Protein 8XCL (pdb70)

B-factor: mean 32.05, std 8.31, range [17.4, 75.67]

Secondary structure (DSSP, 8-state):
--S-HHHHHHHTTT--HHHHHHHHHHHHHHHHHHT---HHHHHHHHHHHHHHHTTS-EE------HHHHIIIIIBTT-GGGEETTTTEESS-BSSTHHHHTHHHHTT-HHHHHHHHTTT-TTS----GGG-HHHHT--EETTEE-SHHHHHHHHHHHHHH-TTS---TTT-GGGGGSHHHHHHHHHHIIIIITGGGTHHHHHHHS-HHHHHHHHHSS-TTHHHHHHHHHHHHHHHT------

Nearest PDB structures (foldseek):
  8p8e-assembly1_AAA  TM=8.180E-01  e=1.828E-10  Bacteriophage sp.

Structure (mmCIF, N/CA/C/O backbone):
data_8XCL
#
_entry.id   8XCL
#
_cell.length_a   44.481
_cell.length_b   138.797
_cell.length_c   95.827
_cell.angle_alpha   90.00
_cell.angle_beta   90.00
_cell.angle_gamma   90.00
#
_symmetry.space_group_name_H-M   'C 2 2 21'
#
loop_
_entity.id
_entity.type
_entity.pdbx_description
1 polymer 'EF-hand domain-containing protein'
2 water water
#
loop_
_atom_site.group_PDB
_atom_site.id
_atom_site.type_symbol
_atom_site.label_atom_id
_atom_site.label_alt_id
_atom_site.label_comp_id
_atom_site.label_asym_id
_atom_site.label_entity_id
_atom_site.label_seq_id
_atom_site.pdbx_PDB_ins_code
_atom_site.Cartn_x
_atom_site.Cartn_y
_atom_site.Cartn_z
_atom_site.occupancy
_atom_site.B_iso_or_equiv
_atom_site.auth_seq_id
_atom_site.auth_comp_id
_atom_site.auth_asym_id
_atom_site.auth_atom_id
_atom_site.pdbx_PDB_model_num
ATOM 1 N N . ASP A 1 3 ? 31.280 26.899 3.514 1.00 59.12 5 ASP A N 1
ATOM 2 C CA . ASP A 1 3 ? 30.392 26.221 2.572 1.00 55.96 5 ASP A CA 1
ATOM 3 C C . ASP A 1 3 ? 29.128 27.021 2.294 1.00 53.15 5 ASP A C 1
ATOM 4 O O . ASP A 1 3 ? 28.760 27.914 3.056 1.00 60.74 5 ASP A O 1
ATOM 9 N N . LEU A 1 4 ? 28.445 26.673 1.208 1.00 48.90 6 LEU A N 1
ATOM 10 C CA . LEU A 1 4 ? 27.108 27.205 0.996 1.00 48.85 6 LEU A CA 1
ATOM 11 C C . LEU A 1 4 ? 26.069 26.479 1.848 1.00 47.34 6 LEU A C 1
ATOM 12 O O . LEU A 1 4 ? 25.076 27.088 2.267 1.00 43.84 6 LEU A O 1
ATOM 17 N N . ILE A 1 5 ? 26.279 25.195 2.129 1.00 42.81 7 ILE A N 1
ATOM 18 C CA . ILE A 1 5 ? 25.324 24.386 2.876 1.00 41.24 7 ILE A CA 1
ATOM 19 C C . ILE A 1 5 ? 26.012 23.880 4.140 1.00 41.14 7 ILE A C 1
ATOM 20 O O . ILE A 1 5 ? 27.040 23.196 4.064 1.00 39.83 7 ILE A O 1
ATOM 25 N N . THR A 1 6 ? 25.456 24.227 5.299 1.00 37.78 8 THR A N 1
ATOM 26 C CA . THR A 1 6 ? 25.998 23.799 6.582 1.00 35.95 8 THR A CA 1
ATOM 27 C C . THR A 1 6 ? 25.258 22.554 7.062 1.00 36.08 8 THR A C 1
ATOM 28 O O . THR A 1 6 ? 24.142 22.259 6.628 1.00 34.46 8 THR A O 1
ATOM 32 N N . LEU A 1 7 ? 25.894 21.828 7.985 1.00 34.85 9 LEU A N 1
ATOM 33 C CA . LEU A 1 7 ? 25.227 20.693 8.606 1.00 35.33 9 LEU A CA 1
ATOM 34 C C . LEU A 1 7 ? 23.877 21.090 9.211 1.00 39.35 9 LEU A C 1
ATOM 35 O O . LEU A 1 7 ? 22.916 20.312 9.148 1.00 35.00 9 LEU A O 1
ATOM 40 N N . GLU A 1 8 ? 23.770 22.307 9.759 1.00 40.99 10 GLU A N 1
ATOM 41 C CA . GLU A 1 8 ? 22.534 22.716 10.423 1.00 38.64 10 GLU A CA 1
ATOM 42 C C . GLU A 1 8 ? 21.393 22.888 9.440 1.00 34.08 10 GLU A C 1
ATOM 43 O O . GLU A 1 8 ? 20.230 22.702 9.818 1.00 34.83 10 GLU A O 1
ATOM 49 N N . MET A 1 9 ? 21.688 23.266 8.192 1.00 33.17 11 MET A N 1
ATOM 50 C CA . MET A 1 9 ? 20.624 23.363 7.191 1.00 35.57 11 MET A CA 1
ATOM 51 C C . MET A 1 9 ? 20.113 21.985 6.796 1.00 33.42 11 MET A C 1
ATOM 52 O O . MET A 1 9 ? 18.906 21.786 6.605 1.00 29.72 11 MET A O 1
ATOM 57 N N . VAL A 1 10 ? 21.028 21.028 6.637 1.00 32.92 12 VAL A N 1
ATOM 58 C CA . VAL A 1 10 ? 20.633 19.686 6.232 1.00 33.32 12 VAL A CA 1
ATOM 59 C C . VAL A 1 10 ? 19.829 19.026 7.344 1.00 29.46 12 VAL A C 1
ATOM 60 O O . VAL A 1 10 ? 18.753 18.471 7.108 1.00 30.51 12 VAL A O 1
ATOM 64 N N . PHE A 1 11 ? 20.335 19.109 8.576 1.00 30.36 13 PHE A N 1
ATOM 65 C CA . PHE A 1 11 ? 19.635 18.582 9.742 1.00 31.58 13 PHE A CA 1
ATOM 66 C C . PHE A 1 11 ? 18.255 19.208 9.896 1.00 32.56 13 PHE A C 1
ATOM 67 O O . PHE A 1 11 ? 17.284 18.514 10.221 1.00 33.95 13 PHE A O 1
ATOM 75 N N . ALA A 1 12 ? 18.142 20.518 9.663 1.00 29.98 14 ALA A N 1
ATOM 76 C CA . ALA A 1 12 ? 16.828 21.151 9.723 1.00 30.64 14 ALA A CA 1
ATOM 77 C C . ALA A 1 12 ? 15.901 20.630 8.624 1.00 31.73 14 ALA A C 1
ATOM 78 O O . ALA A 1 12 ? 14.715 20.379 8.871 1.00 31.92 14 ALA A O 1
ATOM 80 N N . ALA A 1 13 ? 16.414 20.469 7.400 1.00 34.51 15 ALA A N 1
ATOM 81 C CA . ALA A 1 13 ? 15.589 19.932 6.323 1.00 29.01 15 ALA A CA 1
ATOM 82 C C . ALA A 1 13 ? 15.156 18.507 6.619 1.00 30.51 15 ALA A C 1
ATOM 83 O O . ALA A 1 13 ? 14.118 18.065 6.115 1.00 28.01 15 ALA A O 1
ATOM 85 N N . ASN A 1 14 ? 15.940 17.799 7.429 1.00 28.32 16 ASN A N 1
ATOM 86 C CA . ASN A 1 14 ? 15.660 16.450 7.875 1.00 30.88 16 ASN A CA 1
ATOM 87 C C . ASN A 1 14 ? 14.902 16.420 9.203 1.00 32.91 16 ASN A C 1
ATOM 88 O O . ASN A 1 14 ? 14.913 15.390 9.883 1.00 28.65 16 ASN A O 1
ATOM 93 N N . LEU A 1 15 ? 14.277 17.535 9.595 1.00 30.73 17 LEU A N 1
ATOM 94 C CA . LEU A 1 15 ? 13.428 17.588 10.786 1.00 32.89 17 LEU A CA 1
ATOM 95 C C . LEU A 1 15 ? 14.181 17.148 12.036 1.00 34.22 17 LEU A C 1
ATOM 96 O O . LEU A 1 15 ? 13.608 16.545 12.949 1.00 32.56 17 LEU A O 1
ATOM 101 N N . ASN A 1 16 ? 15.478 17.454 12.068 1.00 34.73 18 ASN A N 1
ATOM 102 C CA . ASN A 1 16 ? 16.337 17.176 13.217 1.00 36.81 18 ASN A CA 1
ATOM 103 C C . ASN A 1 16 ? 16.403 15.681 13.524 1.00 38.98 18 ASN A C 1
ATOM 104 O O . ASN A 1 16 ? 16.371 15.263 14.682 1.00 35.47 18 ASN A O 1
ATOM 109 N N . GLN A 1 17 ? 16.522 14.868 12.480 1.00 36.95 19 GLN A N 1
ATOM 110 C CA . GLN A 1 17 ? 16.656 13.430 12.639 1.00 38.63 19 GLN A CA 1
ATOM 111 C C . GLN A 1 17 ? 17.880 12.940 11.881 1.00 33.71 19 GLN A C 1
ATOM 112 O O . GLN A 1 17 ? 18.329 13.575 10.919 1.00 34.28 19 GLN A O 1
ATOM 118 N N . ASP A 1 18 ? 18.423 11.818 12.353 1.00 33.49 20 ASP A N 1
ATOM 119 C CA . ASP A 1 18 ? 19.507 11.076 11.709 1.00 35.53 20 ASP A CA 1
ATOM 120 C C . ASP A 1 18 ? 20.677 11.991 11.324 1.00 35.68 20 ASP A C 1
ATOM 121 O O . ASP A 1 18 ? 21.016 12.175 10.152 1.00 34.63 20 ASP A O 1
ATOM 126 N N . LYS A 1 19 ? 21.296 12.542 12.366 1.00 33.83 21 LYS A N 1
ATOM 127 C CA . LYS A 1 19 ? 22.387 13.494 12.186 1.00 35.12 21 LYS A CA 1
ATOM 128 C C . LYS A 1 19 ? 23.499 12.941 11.305 1.00 32.11 21 LYS A C 1
ATOM 129 O O . LYS A 1 19 ? 24.093 13.678 10.513 1.00 35.71 21 LYS A O 1
ATOM 135 N N . SER A 1 20 ? 23.814 11.652 11.441 1.00 28.58 22 SER A N 1
ATOM 136 C CA . SER A 1 20 ? 24.973 11.117 10.736 1.00 30.79 22 SER A CA 1
ATOM 137 C C . SER A 1 20 ? 24.697 10.953 9.243 1.00 34.83 22 SER A C 1
ATOM 138 O O . SER A 1 20 ? 25.596 11.171 8.426 1.00 29.86 22 SER A O 1
ATOM 141 N N . SER A 1 21 ? 23.465 10.597 8.867 1.00 35.02 23 SER A N 1
ATOM 142 C CA . SER A 1 21 ? 23.083 10.667 7.461 1.00 33.12 23 SER A CA 1
ATOM 143 C C . SER A 1 21 ? 23.269 12.081 6.922 1.00 31.75 23 SER A C 1
ATOM 144 O O . SER A 1 21 ? 23.751 12.269 5.799 1.00 30.79 23 SER A O 1
ATOM 147 N N . CYS A 1 22 ? 22.908 13.090 7.714 1.00 30.37 24 CYS A N 1
ATOM 148 C CA . CYS A 1 22 ? 23.117 14.459 7.265 1.00 29.69 24 CYS A CA 1
ATOM 149 C C . CYS A 1 22 ? 24.602 14.765 7.109 1.00 30.25 24 CYS A C 1
ATOM 150 O O . CYS A 1 22 ? 25.003 15.432 6.153 1.00 31.63 24 CYS A O 1
ATOM 153 N N . GLU A 1 23 ? 25.436 14.256 8.015 1.00 29.14 25 GLU A N 1
ATOM 154 C CA . GLU A 1 23 ? 26.874 14.483 7.903 1.00 30.25 25 GLU A CA 1
ATOM 155 C C . GLU A 1 23 ? 27.464 13.765 6.694 1.00 31.37 25 GLU A C 1
ATOM 156 O O . GLU A 1 23 ? 28.342 14.305 6.016 1.00 34.08 25 GLU A O 1
ATOM 162 N N . ALA A 1 24 ? 27.002 12.547 6.415 1.00 31.22 26 ALA A N 1
ATOM 163 C CA . ALA A 1 24 ? 27.557 11.778 5.304 1.00 32.67 26 ALA A CA 1
ATOM 164 C C . ALA A 1 24 ? 27.298 12.454 3.957 1.00 33.15 26 ALA A C 1
ATOM 165 O O . ALA A 1 24 ? 28.160 12.435 3.073 1.00 32.49 26 ALA A O 1
ATOM 167 N N . ILE A 1 25 ? 26.125 13.068 3.778 1.00 32.38 27 ILE A N 1
ATOM 168 C CA . ILE A 1 25 ? 25.796 13.623 2.469 1.00 32.11 27 ILE A CA 1
ATOM 169 C C . ILE A 1 25 ? 26.248 15.072 2.302 1.00 29.54 27 ILE A C 1
ATOM 170 O O . ILE A 1 25 ? 26.351 15.546 1.162 1.00 33.01 27 ILE A O 1
ATOM 175 N N . LEU A 1 26 ? 26.553 15.769 3.396 1.00 31.48 28 LEU A N 1
ATOM 176 C CA . LEU A 1 26 ? 26.953 17.178 3.354 1.00 30.79 28 LEU A CA 1
ATOM 177 C C . LEU A 1 26 ? 28.042 17.504 2.335 1.00 28.91 28 LEU A C 1
ATOM 178 O O . LEU A 1 26 ? 27.882 18.492 1.600 1.00 33.53 28 LEU A O 1
ATOM 183 N N . PRO A 1 27 ? 29.152 16.763 2.230 1.00 29.73 29 PRO A N 1
ATOM 184 C CA . PRO A 1 27 ? 30.184 17.168 1.249 1.00 31.10 29 PRO A CA 1
ATOM 185 C C . PRO A 1 27 ? 29.695 17.102 -0.188 1.00 32.24 29 PRO A C 1
ATOM 186 O O . PRO A 1 27 ? 29.984 18.007 -0.980 1.00 30.87 29 PRO A O 1
ATOM 190 N N . PHE A 1 28 ? 28.956 16.048 -0.545 1.00 31.17 30 PHE A N 1
ATOM 191 C CA . PHE A 1 28 ? 28.413 15.957 -1.893 1.00 29.20 30 PHE A CA 1
ATOM 192 C C . PHE A 1 28 ? 27.430 17.084 -2.157 1.00 28.92 30 PHE A C 1
ATOM 193 O O . PHE A 1 28 ? 27.459 17.696 -3.228 1.00 29.36 30 PHE A O 1
ATOM 201 N N . LEU A 1 29 ? 26.574 17.394 -1.180 1.00 27.78 31 LEU A N 1
ATOM 202 C CA . LEU A 1 29 ? 25.667 18.532 -1.325 1.00 28.17 31 LEU A CA 1
ATOM 203 C C . LEU A 1 29 ? 26.417 19.811 -1.682 1.00 28.55 31 LEU A C 1
ATOM 204 O O . LEU A 1 29 ? 25.969 20.586 -2.541 1.00 29.96 31 LEU A O 1
ATOM 209 N N . ASN A 1 30 ? 27.552 20.062 -1.026 1.00 30.95 32 ASN A N 1
ATOM 210 C CA . ASN A 1 30 ? 28.319 21.269 -1.331 1.00 33.94 32 ASN A CA 1
ATOM 211 C C . ASN A 1 30 ? 29.076 21.148 -2.650 1.00 29.34 32 ASN A C 1
ATOM 212 O O . ASN A 1 30 ? 29.108 22.106 -3.429 1.00 28.75 32 ASN A O 1
ATOM 217 N N . GLU A 1 31 ? 29.664 19.976 -2.929 1.00 28.02 33 GLU A N 1
ATOM 218 C CA . GLU A 1 31 ? 30.419 19.801 -4.171 1.00 31.61 33 GLU A CA 1
ATOM 219 C C . GLU A 1 31 ? 29.548 20.096 -5.388 1.00 31.03 33 GLU A C 1
ATOM 220 O O . GLU A 1 31 ? 29.934 20.877 -6.267 1.00 32.67 33 GLU A O 1
ATOM 226 N N . TYR A 1 32 ? 28.333 19.538 -5.418 1.00 30.42 34 TYR A N 1
ATOM 227 C CA . TYR A 1 32 ? 27.484 19.636 -6.601 1.00 27.81 34 TYR A CA 1
ATOM 228 C C . TYR A 1 32 ? 26.653 20.920 -6.655 1.00 29.11 34 TYR A C 1
ATOM 229 O O . TYR A 1 32 ? 26.186 21.287 -7.739 1.00 32.66 34 TYR A O 1
ATOM 238 N N . ALA A 1 33 ? 26.462 21.613 -5.530 1.00 28.61 35 ALA A N 1
ATOM 239 C CA . ALA A 1 33 ? 25.886 22.956 -5.596 1.00 30.64 35 ALA A CA 1
ATOM 240 C C . ALA A 1 33 ? 26.845 23.916 -6.282 1.00 30.88 35 ALA A C 1
ATOM 241 O O . ALA A 1 33 ? 26.411 24.830 -6.993 1.00 32.02 35 ALA A O 1
ATOM 243 N N . LYS A 1 34 ? 28.152 23.719 -6.082 1.00 29.65 36 LYS A N 1
ATOM 244 C CA . LYS A 1 34 ? 29.154 24.521 -6.783 1.00 30.34 36 LYS A CA 1
ATOM 245 C C . LYS A 1 34 ? 29.161 24.223 -8.283 1.00 31.82 36 LYS A C 1
ATOM 246 O O . LYS A 1 34 ? 29.127 25.145 -9.109 1.00 31.44 36 LYS A O 1
ATOM 252 N N . THR A 1 35 ? 29.219 22.936 -8.662 1.00 28.54 37 THR A N 1
ATOM 253 C CA . THR A 1 35 ? 29.358 22.601 -10.081 1.00 27.88 37 THR A CA 1
ATOM 254 C C . THR A 1 35 ? 28.060 22.790 -10.851 1.00 32.49 37 THR A C 1
ATOM 255 O O . THR A 1 35 ? 28.099 23.137 -12.036 1.00 33.69 37 THR A O 1
ATOM 259 N N . TYR A 1 36 ? 26.904 22.581 -10.220 1.00 32.76 38 TYR A N 1
ATOM 260 C CA . TYR A 1 36 ? 25.652 22.826 -10.929 1.00 31.24 38 TYR A CA 1
ATOM 261 C C . TYR A 1 36 ? 25.165 24.262 -10.810 1.00 32.92 38 TYR A C 1
ATOM 262 O O . TYR A 1 36 ? 24.264 24.652 -11.558 1.00 37.16 38 TYR A O 1
ATOM 271 N N . GLY A 1 37 ? 25.692 25.042 -9.874 1.00 32.63 39 GLY A N 1
ATOM 272 C CA . GLY A 1 37 ? 25.317 26.432 -9.745 1.00 40.17 39 GLY A CA 1
ATOM 273 C C . GLY A 1 37 ? 24.232 26.769 -8.742 1.00 42.40 39 GLY A C 1
ATOM 274 O O . GLY A 1 37 ? 23.454 27.695 -8.989 1.00 46.62 39 GLY A O 1
ATOM 275 N N . MET A 1 38 ? 24.158 26.068 -7.617 1.00 39.35 40 MET A N 1
ATOM 276 C CA . MET A 1 38 ? 23.229 26.441 -6.554 1.00 40.06 40 MET A CA 1
ATOM 277 C C . MET A 1 38 ? 23.914 27.507 -5.704 1.00 43.82 40 MET A C 1
ATOM 278 O O . MET A 1 38 ? 24.794 27.202 -4.893 1.00 40.54 40 MET A O 1
ATOM 283 N N . LYS A 1 39 ? 23.528 28.768 -5.913 1.00 44.91 41 LYS A N 1
ATOM 284 C CA . LYS A 1 39 ? 24.053 29.902 -5.159 1.00 46.13 41 LYS A CA 1
ATOM 285 C C . LYS A 1 39 ? 22.992 30.642 -4.358 1.00 50.84 41 LYS A C 1
ATOM 286 O O . LYS A 1 39 ? 23.313 31.228 -3.325 1.00 49.54 41 LYS A O 1
ATOM 292 N N . GLU A 1 40 ? 21.739 30.597 -4.795 1.00 47.68 42 GLU A N 1
ATOM 293 C CA . GLU A 1 40 ? 20.663 31.385 -4.217 1.00 47.77 42 GLU A CA 1
ATOM 294 C C . GLU A 1 40 ? 20.067 30.671 -3.005 1.00 50.85 42 GLU A C 1
ATOM 295 O O . GLU A 1 40 ? 19.765 29.474 -3.056 1.00 47.25 42 GLU A O 1
ATOM 301 N N . GLU A 1 41 ? 19.888 31.416 -1.911 1.00 50.44 43 GLU A N 1
ATOM 302 C CA . GLU A 1 41 ? 19.601 30.780 -0.628 1.00 45.95 43 GLU A CA 1
ATOM 303 C C . GLU A 1 41 ? 18.153 30.327 -0.514 1.00 41.26 43 GLU A C 1
ATOM 304 O O . GLU A 1 41 ? 17.881 29.272 0.066 1.00 41.19 43 GLU A O 1
ATOM 310 N N . ARG A 1 42 ? 17.205 31.100 -1.038 1.00 40.88 44 ARG A N 1
ATOM 311 C CA . ARG A 1 42 ? 15.817 30.647 -0.992 1.00 46.13 44 ARG A CA 1
ATOM 312 C C . ARG A 1 42 ? 15.613 29.418 -1.876 1.00 40.39 44 ARG A C 1
ATOM 313 O O . ARG A 1 42 ? 14.879 28.499 -1.503 1.00 40.73 44 ARG A O 1
ATOM 321 N N . ALA A 1 43 ? 16.276 29.372 -3.035 1.00 43.13 45 ALA A N 1
ATOM 322 C CA . ALA A 1 43 ? 16.217 28.188 -3.890 1.00 43.54 45 ALA A CA 1
ATOM 323 C C . ALA A 1 43 ? 16.800 26.977 -3.177 1.00 41.23 45 ALA A C 1
ATOM 324 O O . ALA A 1 43 ? 16.245 25.875 -3.231 1.00 35.52 45 ALA A O 1
ATOM 326 N N . MET A 1 44 ? 17.918 27.178 -2.489 1.00 40.21 46 MET A N 1
ATOM 327 C CA . MET A 1 44 ? 18.552 26.100 -1.746 1.00 42.48 46 MET A CA 1
ATOM 328 C C . MET A 1 44 ? 17.653 25.572 -0.646 1.00 38.27 46 MET A C 1
ATOM 329 O O . MET A 1 44 ? 17.659 24.371 -0.360 1.00 37.52 46 MET A O 1
ATOM 334 N N . ALA A 1 45 ? 16.913 26.460 0.023 1.00 42.00 47 ALA A N 1
ATOM 335 C CA . ALA A 1 45 ? 16.002 25.998 1.062 1.00 35.85 47 ALA A CA 1
ATOM 336 C C . ALA A 1 45 ? 14.885 25.164 0.456 1.00 31.96 47 ALA A C 1
ATOM 337 O O . ALA A 1 45 ? 14.462 24.162 1.036 1.00 32.65 47 ALA A O 1
ATOM 339 N N . HIS A 1 46 ? 14.402 25.546 -0.721 1.00 31.97 48 HIS A N 1
ATOM 340 C CA . HIS A 1 46 ? 13.413 24.707 -1.382 1.00 33.60 48 HIS A CA 1
ATOM 341 C C . HIS A 1 46 ? 14.015 23.357 -1.751 1.00 35.45 48 HIS A C 1
ATOM 342 O O . HIS A 1 46 ? 13.408 22.307 -1.512 1.00 34.12 48 HIS A O 1
ATOM 349 N N . PHE A 1 47 ? 15.228 23.372 -2.318 1.00 32.51 49 PHE A N 1
ATOM 350 C CA . PHE A 1 47 ? 15.886 22.140 -2.738 1.00 31.61 49 PHE A CA 1
ATOM 351 C C . PHE A 1 47 ? 16.071 21.200 -1.552 1.00 30.20 49 PHE A C 1
ATOM 352 O O . PHE A 1 47 ? 15.696 20.026 -1.615 1.00 29.21 49 PHE A O 1
ATOM 360 N N . LEU A 1 48 ? 16.601 21.713 -0.441 1.00 30.37 50 LEU A N 1
ATOM 361 C CA . LEU A 1 48 ? 16.828 20.856 0.721 1.00 30.82 50 LEU A CA 1
ATOM 362 C C . LEU A 1 48 ? 15.519 20.309 1.275 1.00 31.39 50 LEU A C 1
ATOM 363 O O . LEU A 1 48 ? 15.457 19.155 1.722 1.00 30.37 50 LEU A O 1
ATOM 368 N N . SER A 1 49 ? 14.459 21.123 1.259 1.00 29.77 51 SER A N 1
ATOM 369 C CA . SER A 1 49 ? 13.198 20.667 1.825 1.00 29.14 51 SER A CA 1
ATOM 370 C C . SER A 1 49 ? 12.511 19.664 0.914 1.00 29.10 51 SE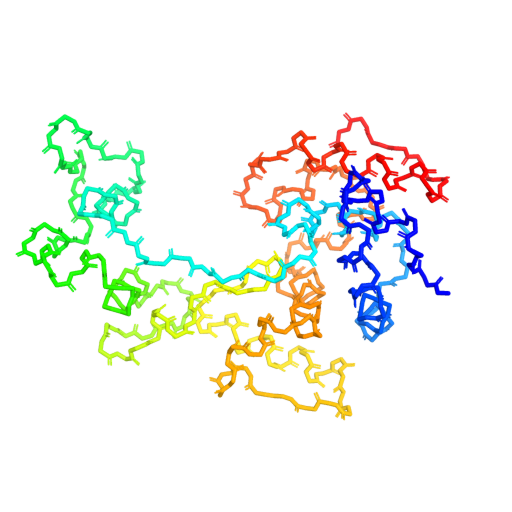R A C 1
ATOM 371 O O . SER A 1 49 ? 11.861 18.733 1.407 1.00 30.26 51 SER A O 1
ATOM 374 N N . GLN A 1 50 ? 12.642 19.834 -0.406 1.00 26.91 52 GLN A N 1
ATOM 375 C CA . GLN A 1 50 ? 12.067 18.870 -1.339 1.00 29.57 52 GLN A CA 1
ATOM 376 C C . GLN A 1 50 ? 12.846 17.558 -1.317 1.00 29.91 52 GLN A C 1
ATOM 377 O O . GLN A 1 50 ? 12.256 16.474 -1.301 1.00 28.77 52 GLN A O 1
ATOM 383 N N . VAL A 1 51 ? 14.179 17.644 -1.319 1.00 27.22 53 VAL A N 1
ATOM 384 C CA . VAL A 1 51 ? 15.010 16.447 -1.226 1.00 28.54 53 VAL A CA 1
ATOM 385 C C . VAL A 1 51 ? 14.760 15.733 0.097 1.00 26.66 53 VAL A C 1
ATOM 386 O O . VAL A 1 51 ? 14.590 14.510 0.137 1.00 27.72 53 VAL A O 1
ATOM 390 N N . GLY A 1 52 ? 14.753 16.489 1.201 1.00 24.97 54 GLY A N 1
ATOM 391 C CA . GLY A 1 52 ? 14.539 15.879 2.502 1.00 23.32 54 GLY A CA 1
ATOM 392 C C . GLY A 1 52 ? 13.210 15.155 2.594 1.00 26.72 54 GLY A C 1
ATOM 393 O O . GLY A 1 52 ? 13.120 14.066 3.166 1.00 27.55 54 GLY A O 1
ATOM 394 N N . HIS A 1 53 ? 12.164 15.738 2.013 1.00 27.74 55 HIS A N 1
ATOM 395 C CA . HIS A 1 53 ? 10.867 15.082 2.055 1.00 26.40 55 HIS A CA 1
ATOM 396 C C . HIS A 1 53 ? 10.862 13.813 1.209 1.00 30.52 55 HIS A C 1
ATOM 397 O O . HIS A 1 53 ? 10.240 12.812 1.590 1.00 26.95 55 HIS A O 1
ATOM 404 N N . GLU A 1 54 ? 11.529 13.839 0.047 1.00 23.80 56 GLU A N 1
ATOM 405 C CA . GLU A 1 54 ? 11.466 12.679 -0.830 1.00 28.14 56 GLU A CA 1
ATOM 406 C C . GLU A 1 54 ? 12.298 11.530 -0.284 1.00 27.94 56 GLU A C 1
ATOM 407 O O . GLU A 1 54 ? 11.910 10.370 -0.436 1.00 24.84 56 GLU A O 1
ATOM 413 N N . SER A 1 55 ? 13.414 11.833 0.387 1.00 26.57 57 SER A N 1
ATOM 414 C CA . SER A 1 55 ? 14.464 10.847 0.603 1.00 23.83 57 SER A CA 1
ATOM 415 C C . SER A 1 55 ? 15.024 10.804 2.009 1.00 28.66 57 SER A C 1
ATOM 416 O O . SER A 1 55 ? 15.713 9.829 2.333 1.00 28.05 57 SER A O 1
ATOM 419 N N . ASN A 1 56 ? 14.815 11.838 2.828 1.00 29.57 58 ASN A N 1
ATOM 420 C CA . ASN A 1 56 ? 15.477 11.948 4.127 1.00 28.47 58 ASN A CA 1
ATOM 421 C C . ASN A 1 56 ? 16.994 11.814 3.990 1.00 28.69 58 ASN A C 1
ATOM 422 O O . ASN A 1 56 ? 17.684 11.350 4.903 1.00 26.76 58 ASN A O 1
ATOM 427 N N . PHE A 1 57 ? 17.504 12.223 2.825 1.00 28.51 59 PHE A N 1
ATOM 428 C CA . PHE A 1 57 ? 18.925 12.268 2.482 1.00 27.25 59 PHE A CA 1
ATOM 429 C C . PHE A 1 57 ? 19.584 10.881 2.479 1.00 27.46 59 PHE A C 1
ATOM 430 O O . PHE A 1 57 ? 20.798 10.769 2.661 1.00 25.64 59 PHE A O 1
ATOM 438 N N . LYS A 1 58 ? 18.796 9.826 2.244 1.00 25.08 60 LYS A N 1
ATOM 439 C CA . LYS A 1 58 ? 19.270 8.464 2.019 1.00 27.96 60 LYS A CA 1
ATOM 440 C C . LYS A 1 58 ? 18.851 8.010 0.623 1.00 28.69 60 LYS A C 1
ATOM 441 O O . LYS A 1 58 ? 17.675 8.148 0.264 1.00 25.89 60 LYS A O 1
ATOM 447 N N . PRO A 1 59 ? 19.768 7.500 -0.201 1.00 26.26 61 PRO A N 1
ATOM 448 C CA . PRO A 1 59 ? 19.382 7.083 -1.552 1.00 26.71 61 PRO A CA 1
ATOM 449 C C . PRO A 1 59 ? 18.405 5.923 -1.493 1.00 27.98 61 PRO A C 1
ATOM 450 O O . PRO A 1 59 ? 18.535 5.026 -0.663 1.00 25.42 61 PRO A O 1
ATOM 454 N N . VAL A 1 60 ? 17.425 5.952 -2.390 1.00 28.17 62 VAL A N 1
ATOM 455 C CA . VAL A 1 60 ? 16.325 4.997 -2.413 1.00 33.96 62 VAL A CA 1
ATOM 456 C C . VAL A 1 60 ? 16.246 4.388 -3.808 1.00 32.32 62 VAL A C 1
ATOM 457 O O . VAL A 1 60 ? 16.407 5.091 -4.812 1.00 32.31 62 VAL A O 1
ATOM 461 N N . SER A 1 61 ? 16.027 3.079 -3.874 1.00 26.86 63 SER A N 1
ATOM 462 C CA . SER A 1 61 ? 15.708 2.425 -5.130 1.00 32.66 63 SER A CA 1
ATOM 463 C C . SER A 1 61 ? 14.272 1.905 -5.095 1.00 32.01 63 SER A C 1
ATOM 464 O O . SER A 1 61 ? 13.819 1.378 -4.080 1.00 29.26 63 SER A O 1
ATOM 467 N N . GLU A 1 62 ? 13.561 2.082 -6.209 1.00 29.99 64 GLU A 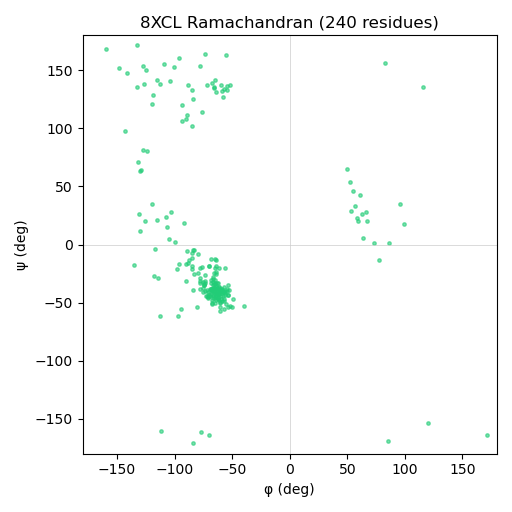N 1
ATOM 468 C CA . GLU A 1 62 ? 12.171 1.656 -6.321 1.00 31.66 64 GLU A CA 1
ATOM 469 C C . GLU A 1 62 ? 12.020 0.174 -5.984 1.00 32.81 64 GLU A C 1
ATOM 470 O O . GLU A 1 62 ? 12.820 -0.664 -6.408 1.00 30.29 64 GLU A O 1
ATOM 476 N N . ASN A 1 63 ? 10.994 -0.142 -5.206 1.00 30.65 65 ASN A N 1
ATOM 477 C CA . ASN A 1 63 ? 10.674 -1.524 -4.870 1.00 29.04 65 ASN A CA 1
ATOM 478 C C . ASN A 1 63 ? 9.636 -2.025 -5.871 1.00 26.61 65 ASN A C 1
ATOM 479 O O . ASN A 1 63 ? 8.551 -1.444 -5.986 1.00 29.41 65 ASN A O 1
ATOM 484 N N . LEU A 1 64 ? 9.978 -3.081 -6.617 1.00 27.68 66 LEU A N 1
ATOM 485 C CA . LEU A 1 64 ? 9.064 -3.671 -7.593 1.00 25.87 66 LEU A CA 1
ATOM 486 C C . LEU A 1 64 ? 8.667 -5.091 -7.210 1.00 28.65 66 LEU A C 1
ATOM 487 O O . LEU A 1 64 ? 8.239 -5.876 -8.070 1.00 24.98 66 LEU A O 1
ATOM 492 N N . ARG A 1 65 ? 8.804 -5.434 -5.933 1.00 25.27 67 ARG A N 1
ATOM 493 C CA . ARG A 1 65 ? 8.274 -6.681 -5.397 1.00 24.16 67 ARG A CA 1
ATOM 494 C C . ARG A 1 65 ? 6.849 -6.418 -4.914 1.00 29.59 67 ARG A C 1
ATOM 495 O O . ARG A 1 65 ? 6.645 -5.734 -3.899 1.00 27.83 67 ARG A O 1
ATOM 503 N N . TYR A 1 66 ? 5.863 -6.944 -5.650 1.00 26.26 68 TYR A N 1
ATOM 504 C CA . TYR A 1 66 ? 4.452 -6.718 -5.364 1.00 27.52 68 TYR A CA 1
ATOM 505 C C . TYR A 1 66 ? 3.713 -8.038 -5.211 1.00 28.94 68 TYR A C 1
ATOM 506 O O . TYR A 1 66 ? 4.066 -9.044 -5.833 1.00 30.77 68 TYR A O 1
ATOM 515 N N . SER A 1 67 ? 2.670 -8.014 -4.387 1.00 28.33 69 SER A N 1
ATOM 516 C CA . SER A 1 67 ? 1.731 -9.120 -4.309 1.00 26.41 69 SER A CA 1
ATOM 517 C C . SER A 1 67 ? 0.831 -9.137 -5.546 1.00 25.98 69 SER A C 1
ATOM 518 O O . SER A 1 67 ? 0.752 -8.151 -6.277 1.00 28.38 69 SER A O 1
ATOM 521 N N . PRO A 1 68 ? 0.144 -10.253 -5.809 1.00 29.42 70 PRO A N 1
ATOM 522 C CA . PRO A 1 68 ? -0.754 -10.281 -6.983 1.00 28.77 70 PRO A CA 1
ATOM 523 C C . PRO A 1 68 ? -1.762 -9.147 -6.996 1.00 28.18 70 PRO A C 1
ATOM 524 O O . PRO A 1 68 ? -1.842 -8.406 -7.990 1.00 28.99 70 PRO A O 1
ATOM 528 N N . LYS A 1 69 ? -2.528 -8.976 -5.918 1.00 28.37 71 LYS A N 1
ATOM 529 C CA . LYS A 1 69 ? -3.493 -7.880 -5.896 1.00 27.22 71 LYS A CA 1
ATOM 530 C C . LYS A 1 69 ? -2.783 -6.534 -5.958 1.00 27.18 71 LYS A C 1
ATOM 531 O O . LYS A 1 69 ? -3.293 -5.581 -6.558 1.00 28.01 71 LYS A O 1
ATOM 537 N N . GLY A 1 70 ? -1.613 -6.427 -5.321 1.00 27.19 72 GLY A N 1
ATOM 538 C CA . GLY A 1 70 ? -0.929 -5.144 -5.266 1.00 24.79 72 GLY A CA 1
ATOM 539 C C . GLY A 1 70 ? -0.497 -4.649 -6.638 1.00 27.06 72 GLY A C 1
ATOM 540 O O . GLY A 1 70 ? -0.668 -3.473 -6.971 1.00 26.07 72 GLY A O 1
ATOM 541 N N . MET A 1 71 ? 0.065 -5.543 -7.458 1.00 24.36 73 MET A N 1
ATOM 542 C CA . MET A 1 71 ? 0.523 -5.118 -8.781 1.00 25.56 73 MET A CA 1
ATOM 543 C C . MET A 1 71 ? -0.654 -4.760 -9.680 1.00 26.09 73 MET A C 1
ATOM 544 O O . MET A 1 71 ? -0.581 -3.795 -10.457 1.00 24.42 73 MET A O 1
ATOM 549 N N . ARG A 1 72 ? -1.751 -5.518 -9.578 1.00 26.21 74 ARG A N 1
ATOM 550 C CA . ARG A 1 72 ? -2.937 -5.202 -10.359 1.00 24.18 74 ARG A CA 1
ATOM 551 C C . ARG A 1 72 ? -3.461 -3.827 -10.000 1.00 23.53 74 ARG A C 1
ATOM 552 O O . ARG A 1 72 ? -3.816 -3.038 -10.885 1.00 26.00 74 ARG A O 1
ATOM 560 N N . LYS A 1 73 ? -3.491 -3.511 -8.705 1.00 24.44 75 LYS A N 1
ATOM 561 C CA . LYS A 1 73 ? -4.011 -2.222 -8.268 1.00 25.43 75 LYS A CA 1
ATOM 562 C C . LYS A 1 73 ? -3.185 -1.078 -8.846 1.00 24.00 75 LYS A C 1
ATOM 563 O O . LYS A 1 73 ? -3.732 -0.135 -9.424 1.00 26.01 75 LYS A O 1
ATOM 569 N N . ILE A 1 74 ? -1.859 -1.176 -8.751 1.00 28.35 76 ILE A N 1
ATOM 570 C CA . ILE A 1 74 ? -0.989 -0.054 -9.096 1.00 25.79 76 ILE A CA 1
ATOM 571 C C . ILE A 1 74 ? -0.719 -0.000 -10.598 1.00 24.93 76 ILE A C 1
ATOM 572 O O . ILE A 1 74 ? -0.688 1.083 -11.188 1.00 23.68 76 ILE A O 1
ATOM 577 N N . PHE A 1 75 ? -0.533 -1.153 -11.246 1.00 20.57 77 PHE A N 1
ATOM 578 C CA . PHE A 1 75 ? -0.094 -1.183 -12.639 1.00 24.05 77 PHE A CA 1
ATOM 579 C C . PHE A 1 75 ? -1.079 -1.814 -13.624 1.00 25.67 77 PHE A C 1
ATOM 580 O O . PHE A 1 75 ? -0.798 -1.827 -14.828 1.00 28.80 77 PHE A O 1
ATOM 588 N N . GLY A 1 76 ? -2.203 -2.350 -13.172 1.00 24.98 78 GLY A N 1
ATOM 589 C CA . GLY A 1 76 ? -3.019 -3.146 -14.063 1.00 21.95 78 GLY A CA 1
ATOM 590 C C . GLY A 1 76 ? -4.204 -2.470 -14.719 1.00 23.20 78 GLY A C 1
ATOM 591 O O . GLY A 1 76 ? -4.677 -2.957 -15.749 1.00 26.56 78 GLY A O 1
ATOM 592 N N . CYS A 1 77 ? -4.704 -1.368 -14.166 1.00 17.40 79 CYS A N 1
ATOM 593 C CA . CYS A 1 77 ? -5.984 -0.815 -14.607 1.00 24.24 79 CYS A CA 1
ATOM 594 C C . CYS A 1 77 ? -5.783 0.413 -15.485 1.00 26.26 79 CYS A C 1
ATOM 595 O O . CYS A 1 77 ? -4.890 1.230 -15.229 1.00 22.75 79 CYS A O 1
ATOM 598 N N . LYS A 1 78 ? -6.610 0.529 -16.534 1.00 24.67 80 LYS A N 1
ATOM 599 C CA . LYS A 1 78 ? -6.623 1.749 -17.331 1.00 21.94 80 LYS A CA 1
ATOM 600 C C . LYS A 1 78 ? -7.095 2.913 -16.472 1.00 25.57 80 LYS A C 1
ATOM 601 O O . LYS A 1 78 ? -8.119 2.823 -15.786 1.00 24.38 80 LYS A O 1
ATOM 607 N N . GLY A 1 79 ? -6.343 4.007 -16.513 1.00 20.76 81 GLY A N 1
ATOM 608 C CA . GLY A 1 79 ? -6.555 5.125 -15.627 1.00 22.71 81 GLY A CA 1
ATOM 609 C C . GLY A 1 79 ? -5.854 5.013 -14.287 1.00 28.25 81 GLY A C 1
ATOM 610 O O . GLY A 1 79 ? -6.006 5.911 -13.453 1.00 24.62 81 GLY A O 1
ATOM 611 N N . GLY A 1 80 ? -5.094 3.943 -14.049 1.00 24.08 82 GLY A N 1
ATOM 612 C CA . GLY A 1 80 ? -4.359 3.826 -12.804 1.00 25.08 82 GLY A CA 1
ATOM 613 C C . GLY A 1 80 ? -5.189 3.238 -11.674 1.00 28.45 82 GLY A C 1
ATOM 614 O O . GLY A 1 80 ? -6.307 2.749 -11.862 1.00 24.31 82 GLY A O 1
ATOM 615 N N . SER A 1 81 ? -4.620 3.326 -10.463 1.00 26.38 83 SER A N 1
ATOM 616 C CA . SER A 1 81 ? -5.161 2.653 -9.284 1.00 26.14 83 SER A CA 1
ATOM 617 C C . SER A 1 81 ? -6.543 3.156 -8.883 1.00 31.48 83 SER A C 1
ATOM 618 O O . SER A 1 81 ? -7.284 2.419 -8.214 1.00 27.18 83 SER A O 1
ATOM 621 N N . LYS A 1 82 ? -6.913 4.384 -9.267 1.00 24.93 84 LYS A N 1
ATOM 622 C CA . LYS A 1 82 ? -8.262 4.857 -8.978 1.00 24.75 84 LYS A CA 1
ATOM 623 C C . LYS A 1 82 ? -9.322 3.929 -9.553 1.00 26.32 84 LYS A C 1
ATOM 624 O O . LYS A 1 82 ? -10.457 3.926 -9.069 1.00 27.99 84 LYS A O 1
ATOM 630 N N . ASN A 1 83 ? -8.964 3.105 -10.542 1.00 28.89 85 ASN A N 1
ATOM 631 C CA . ASN A 1 83 ? -9.909 2.238 -11.233 1.00 24.24 85 ASN A CA 1
ATOM 632 C C . ASN A 1 83 ? -9.752 0.775 -10.846 1.00 27.15 85 ASN A C 1
ATOM 633 O O . ASN A 1 83 ? -10.269 -0.108 -11.541 1.00 23.10 85 ASN A O 1
ATOM 638 N N . TYR A 1 84 ? -9.042 0.506 -9.755 1.00 24.86 86 TYR A N 1
ATOM 639 C CA . TYR A 1 84 ? -8.976 -0.837 -9.210 1.00 23.96 86 TYR A CA 1
ATOM 640 C C . TYR A 1 84 ? -10.194 -1.066 -8.325 1.00 28.63 86 TYR A C 1
ATOM 641 O O . TYR A 1 84 ? -10.459 -0.285 -7.408 1.00 29.41 86 TYR A O 1
ATOM 650 N N . ASP A 1 85 ? -10.937 -2.131 -8.607 1.00 27.09 87 ASP A N 1
ATOM 651 C CA . ASP A 1 85 ? -12.046 -2.538 -7.759 1.00 28.13 87 ASP A CA 1
ATOM 652 C C . ASP A 1 85 ? -11.526 -3.564 -6.765 1.00 29.35 87 ASP A C 1
ATOM 653 O O . ASP A 1 85 ? -11.278 -4.715 -7.159 1.00 30.19 87 ASP A O 1
ATOM 658 N N . PRO A 1 86 ? -11.345 -3.205 -5.487 1.00 31.44 88 PRO A N 1
ATOM 659 C CA . PRO A 1 86 ? -10.803 -4.178 -4.514 1.00 30.59 88 PRO A CA 1
ATOM 660 C C . PRO A 1 86 ? -11.689 -5.386 -4.330 1.00 35.24 88 PRO A C 1
ATOM 661 O O . PRO A 1 86 ? -11.187 -6.489 -4.064 1.00 35.23 88 PRO A O 1
ATOM 665 N N . ILE A 1 87 ? -13.005 -5.198 -4.436 1.00 32.76 89 ILE A N 1
ATOM 666 C CA . ILE A 1 87 ? -13.938 -6.276 -4.143 1.00 31.51 89 ILE A CA 1
ATOM 667 C C . ILE A 1 87 ? -13.865 -7.337 -5.230 1.00 32.10 89 ILE A C 1
ATOM 668 O O . ILE A 1 87 ? -13.787 -8.535 -4.945 1.00 31.23 89 ILE A O 1
ATOM 673 N N . LEU A 1 88 ? -13.846 -6.914 -6.488 1.00 32.33 90 LEU A N 1
ATOM 674 C CA . LEU A 1 88 ? -13.727 -7.828 -7.611 1.00 30.73 90 LEU A CA 1
ATOM 675 C C . LEU A 1 88 ? -12.290 -8.205 -7.946 1.00 30.53 90 LEU A C 1
ATO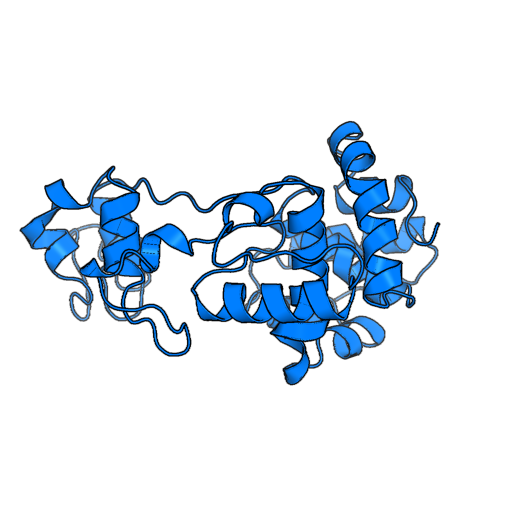M 676 O O . LEU A 1 88 ? -12.095 -9.126 -8.747 1.00 28.36 90 LEU A O 1
ATOM 681 N N . ASP A 1 89 ? -11.288 -7.524 -7.382 1.00 27.82 91 ASP A N 1
ATOM 682 C CA . ASP A 1 89 ? -9.896 -7.713 -7.800 1.00 26.62 91 ASP A CA 1
ATOM 683 C C . ASP A 1 89 ? -9.786 -7.551 -9.316 1.00 24.67 91 ASP A C 1
ATOM 684 O O . ASP A 1 89 ? -9.309 -8.430 -10.033 1.00 27.77 91 ASP A O 1
ATOM 689 N N . ASP A 1 90 ? -10.274 -6.415 -9.809 1.00 24.78 92 ASP A N 1
ATOM 690 C CA . ASP A 1 90 ? -10.399 -6.243 -11.252 1.00 24.99 92 ASP A CA 1
ATOM 691 C C . ASP A 1 90 ? -10.482 -4.761 -11.591 1.00 26.98 92 ASP A C 1
ATOM 692 O O . ASP A 1 90 ? -10.654 -3.898 -10.724 1.00 24.54 92 ASP A O 1
ATOM 697 N N . ALA A 1 91 ? -10.344 -4.483 -12.876 1.00 24.61 93 ALA A N 1
ATOM 698 C CA . ALA A 1 91 ? -10.334 -3.119 -13.364 1.00 27.95 93 ALA A CA 1
ATOM 699 C C . ALA A 1 91 ? -11.754 -2.664 -13.653 1.00 27.25 93 ALA A C 1
ATOM 700 O O . ALA A 1 91 ? -12.551 -3.413 -14.222 1.00 33.66 93 ALA A O 1
ATOM 702 N N . LYS A 1 92 ? -12.064 -1.427 -13.261 1.00 24.90 94 LYS A N 1
ATOM 703 C CA . LYS A 1 92 ? -13.396 -0.885 -13.501 1.00 27.50 94 LYS A CA 1
ATOM 704 C C . LYS A 1 92 ? -13.603 -0.430 -14.946 1.00 26.58 94 LYS A C 1
ATOM 705 O O . LYS A 1 92 ? -14.740 -0.417 -15.426 1.00 27.89 94 LYS A O 1
ATOM 711 N N . GLU A 1 93 ? -12.546 -0.016 -15.639 1.00 24.36 95 GLU A N 1
ATOM 712 C CA . GLU A 1 93 ? -12.689 0.590 -16.955 1.00 24.37 95 GLU A CA 1
ATOM 713 C C . GLU A 1 93 ? -11.735 -0.049 -17.950 1.00 25.73 95 GLU A C 1
ATOM 714 O O . GLU A 1 93 ? -11.339 0.575 -18.935 1.00 26.58 95 GLU A O 1
ATOM 720 N N . GLY A 1 94 ? -11.362 -1.300 -17.706 1.00 25.05 96 GLY A N 1
ATOM 721 C CA . GLY A 1 94 ? -10.473 -1.996 -18.634 1.00 24.57 96 GLY A CA 1
ATOM 722 C C . GLY A 1 94 ? -9.135 -2.334 -18.006 1.00 26.67 96 GLY A C 1
ATOM 723 O O . GLY A 1 94 ? -8.503 -1.528 -17.324 1.00 24.95 96 GLY A O 1
ATOM 724 N N . ARG A 1 95 ? -8.700 -3.567 -18.244 1.00 27.81 97 ARG A N 1
ATOM 725 C CA . ARG A 1 95 ? -7.365 -4.016 -17.866 1.00 26.53 97 ARG A CA 1
ATOM 726 C C . ARG A 1 95 ? -6.357 -3.443 -18.854 1.00 24.20 97 ARG A C 1
ATOM 727 O O . ARG A 1 95 ? -6.362 -3.804 -20.034 1.00 28.21 97 ARG A O 1
ATOM 735 N N . LEU A 1 96 ? -5.489 -2.554 -18.377 1.00 27.47 98 LEU A N 1
ATOM 736 C CA . LEU A 1 96 ? -4.396 -2.042 -19.201 1.00 25.92 98 LEU A CA 1
ATOM 737 C C . LEU A 1 96 ? -3.281 -3.069 -19.366 1.00 23.97 98 LEU A C 1
ATOM 738 O O . LEU A 1 96 ? -2.682 -3.167 -20.440 1.00 23.62 98 LEU A O 1
ATOM 743 N N . ARG A 1 97 ? -2.984 -3.839 -18.332 1.00 22.16 99 ARG A N 1
ATOM 744 C CA . ARG A 1 97 ? -1.919 -4.836 -18.386 1.00 25.57 99 ARG A CA 1
ATOM 745 C C . ARG A 1 97 ? -2.554 -6.168 -18.011 1.00 26.07 99 ARG A C 1
ATOM 746 O O . ARG A 1 97 ? -2.457 -6.632 -16.864 1.00 23.43 99 ARG A O 1
ATOM 754 N N . PRO A 1 98 ? -3.227 -6.810 -18.975 1.00 25.20 100 PRO A N 1
ATOM 755 C CA . PRO A 1 98 ? -4.017 -8.015 -18.668 1.00 26.37 100 PRO A CA 1
ATOM 756 C C . PRO A 1 98 ? -3.196 -9.198 -18.198 1.00 25.68 100 PRO A C 1
ATOM 757 O O . PRO A 1 98 ? -3.757 -10.100 -17.570 1.00 26.60 100 PRO A O 1
ATOM 761 N N . LYS A 1 99 ? -1.895 -9.236 -18.469 1.00 27.80 101 LYS A N 1
ATOM 762 C CA . LYS A 1 99 ? -1.102 -10.365 -17.998 1.00 26.50 101 LYS A CA 1
ATOM 763 C C . LYS A 1 99 ? -0.930 -10.360 -16.486 1.00 26.89 101 LYS A C 1
ATOM 764 O O . LYS A 1 99 ? -0.610 -11.405 -15.908 1.00 29.11 101 LYS A O 1
ATOM 770 N N . LEU A 1 100 ? -1.157 -9.226 -15.823 1.00 25.85 102 LEU A N 1
ATOM 771 C CA . LEU A 1 100 ? -1.178 -9.256 -14.364 1.00 26.13 102 LEU A CA 1
ATOM 772 C C . LEU A 1 100 ? -2.314 -10.120 -13.836 1.00 26.74 102 LEU A C 1
ATOM 773 O O . LEU A 1 100 ? -2.293 -10.509 -12.666 1.00 28.12 102 LEU A O 1
ATOM 778 N N . TRP A 1 101 ? -3.314 -10.404 -14.671 1.00 27.08 103 TRP A N 1
ATOM 779 C CA . TRP A 1 101 ? -4.400 -11.321 -14.342 1.00 29.51 103 TRP A CA 1
ATOM 780 C C . TRP A 1 101 ? -4.104 -12.732 -14.851 1.00 31.23 103 TRP A C 1
ATOM 781 O O . TRP A 1 101 ? -4.114 -13.694 -14.076 1.00 32.37 103 TRP A O 1
ATOM 792 N N . THR A 1 102 ? -3.832 -12.871 -16.156 1.00 29.29 104 THR A N 1
ATOM 793 C CA . THR A 1 102 ? -3.686 -14.201 -16.738 1.00 28.67 104 THR A CA 1
ATOM 794 C C . THR A 1 102 ? -2.328 -14.829 -16.471 1.00 28.47 104 THR A C 1
ATOM 795 O O . THR A 1 102 ? -2.219 -16.058 -16.511 1.00 34.24 104 THR A O 1
ATOM 799 N N . HIS A 1 103 ? -1.292 -14.035 -16.229 1.00 27.48 105 HIS A N 1
ATOM 800 C CA . HIS A 1 103 ? 0.052 -14.549 -15.991 1.00 29.92 105 HIS A CA 1
ATOM 801 C C . HIS A 1 103 ? 0.545 -14.129 -14.615 1.00 32.39 105 HIS A C 1
ATOM 802 O O . HIS A 1 103 ? 1.730 -13.852 -14.407 1.00 30.38 105 HIS A O 1
ATOM 809 N N . GLU A 1 104 ? -0.399 -14.082 -13.675 1.00 32.23 106 GLU A N 1
ATOM 810 C CA . GLU A 1 104 ? -0.181 -13.643 -12.302 1.00 32.04 106 GLU A CA 1
ATOM 811 C C . GLU A 1 104 ? 1.133 -14.127 -11.718 1.00 30.87 106 GLU A C 1
ATOM 812 O O . GLU A 1 104 ? 1.924 -13.340 -11.187 1.00 30.85 106 GLU A O 1
ATOM 818 N N . SER A 1 105 ? 1.366 -15.439 -11.782 1.00 30.61 107 SER A N 1
ATOM 819 C CA . SER A 1 105 ? 2.490 -16.017 -11.061 1.00 33.29 107 SER A CA 1
ATOM 820 C C . SER A 1 105 ? 3.825 -15.626 -11.680 1.00 29.30 107 SER A C 1
ATOM 821 O O . SER A 1 105 ? 4.844 -15.698 -10.992 1.00 29.73 107 SER A O 1
ATOM 824 N N . ASP A 1 106 ? 3.828 -15.178 -12.943 1.00 27.12 108 ASP A N 1
ATOM 825 C CA . ASP A 1 106 ? 5.060 -14.738 -13.594 1.00 30.43 108 ASP A CA 1
ATOM 826 C C . ASP A 1 106 ? 5.532 -13.384 -13.079 1.00 31.64 108 ASP A C 1
ATOM 827 O O . ASP A 1 106 ? 6.725 -13.079 -13.183 1.00 30.99 108 ASP A O 1
ATOM 832 N N . TYR A 1 107 ? 4.622 -12.541 -12.571 1.00 25.68 109 TYR A N 1
ATOM 833 C CA . TYR A 1 107 ? 4.969 -11.157 -12.256 1.00 27.01 109 TYR A CA 1
ATOM 834 C C . TYR A 1 107 ? 4.920 -10.821 -10.775 1.00 29.68 109 TYR A C 1
ATOM 835 O O . TYR A 1 107 ? 5.662 -9.937 -10.338 1.00 29.72 109 TYR A O 1
ATOM 844 N N . ALA A 1 108 ? 4.073 -11.502 -10.002 1.00 26.18 110 ALA A N 1
ATOM 845 C CA . ALA A 1 108 ? 4.000 -11.288 -8.564 1.00 29.03 110 ALA A CA 1
ATOM 846 C C . ALA A 1 108 ? 5.296 -11.728 -7.884 1.00 29.42 110 ALA A C 1
ATOM 847 O O . ALA A 1 108 ? 5.830 -12.805 -8.173 1.00 27.58 110 ALA A O 1
ATOM 849 N N . PHE A 1 109 ? 5.793 -10.891 -6.972 1.00 26.30 111 PHE A N 1
ATOM 850 C CA . PHE A 1 109 ? 7.011 -11.154 -6.216 1.00 27.08 111 PHE A CA 1
ATOM 851 C C . PHE A 1 109 ? 8.221 -11.365 -7.127 1.00 27.21 111 PHE A C 1
ATOM 852 O O . PHE A 1 109 ? 9.217 -11.973 -6.718 1.00 28.59 111 PHE A O 1
ATOM 860 N N . ASN A 1 110 ? 8.166 -10.843 -8.354 1.00 26.72 112 ASN A N 1
ATOM 861 C CA . ASN A 1 110 ? 9.239 -10.981 -9.340 1.00 25.03 112 ASN A CA 1
ATOM 862 C C . ASN A 1 110 ? 9.585 -9.585 -9.845 1.00 26.97 112 ASN A C 1
ATOM 863 O O . ASN A 1 110 ? 9.116 -9.162 -10.913 1.00 27.04 112 ASN A O 1
ATOM 868 N N . PRO A 1 111 ? 10.399 -8.832 -9.092 1.00 29.83 113 PRO A N 1
ATOM 869 C CA . PRO A 1 111 ? 10.648 -7.426 -9.468 1.00 26.49 113 PRO A CA 1
ATOM 870 C C . PRO A 1 111 ? 11.199 -7.223 -10.872 1.00 28.32 113 PRO A C 1
ATOM 871 O O . PRO A 1 111 ? 10.829 -6.236 -11.528 1.00 26.03 113 PRO A O 1
ATOM 875 N N . VAL A 1 112 ? 12.066 -8.118 -11.359 1.00 26.92 114 VAL A N 1
ATOM 876 C CA . VAL A 1 112 ? 12.616 -7.952 -12.704 1.00 25.73 114 VAL A CA 1
ATOM 877 C C . VAL A 1 112 ? 11.523 -8.125 -13.754 1.00 27.67 114 VAL A C 1
ATOM 878 O O . VAL A 1 112 ? 11.365 -7.289 -14.658 1.00 28.56 114 VAL A O 1
ATOM 882 N N . ALA A 1 113 ? 10.764 -9.218 -13.666 1.00 26.63 115 ALA A N 1
ATOM 883 C CA . ALA A 1 113 ? 9.717 -9.459 -14.656 1.00 28.79 115 ALA A CA 1
ATOM 884 C C . ALA A 1 113 ? 8.646 -8.376 -14.604 1.00 26.23 115 ALA A C 1
ATOM 885 O O . ALA A 1 113 ? 8.181 -7.907 -15.647 1.00 27.90 115 ALA A O 1
ATOM 887 N N . LEU A 1 114 ? 8.257 -7.952 -13.399 1.00 27.05 116 LEU A N 1
ATOM 888 C CA . LEU A 1 114 ? 7.221 -6.925 -13.268 1.00 27.63 116 LEU A CA 1
ATOM 889 C C . LEU A 1 114 ? 7.687 -5.595 -13.851 1.00 26.13 116 LEU A C 1
ATOM 890 O O . LEU A 1 114 ? 6.969 -4.971 -14.641 1.00 26.13 116 LEU A O 1
ATOM 895 N N . GLY A 1 115 ? 8.882 -5.139 -13.460 1.00 23.81 117 GLY A N 1
ATOM 896 C CA . GLY A 1 115 ? 9.377 -3.870 -13.967 1.00 22.97 117 GLY A CA 1
ATOM 897 C C . GLY A 1 115 ? 9.555 -3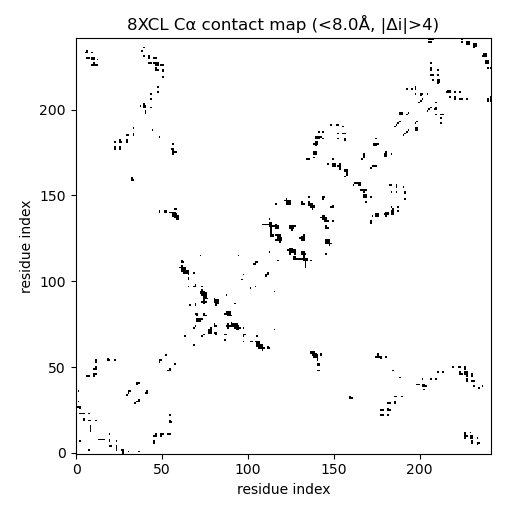.861 -15.474 1.00 23.34 117 GLY A C 1
ATOM 898 O O . GLY A 1 115 ? 9.277 -2.856 -16.136 1.00 23.13 117 GLY A O 1
ATOM 899 N N . ASN A 1 116 ? 10.018 -4.97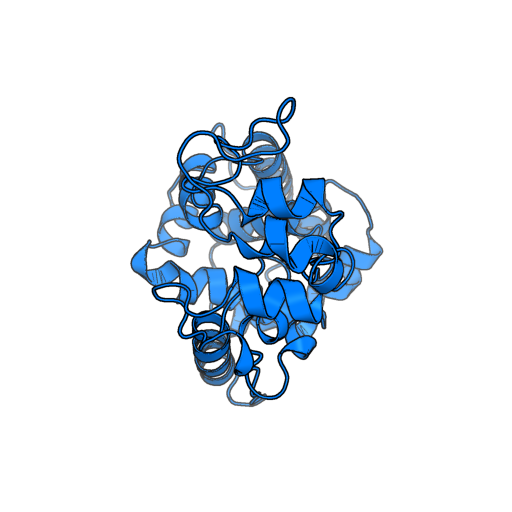9 -16.043 1.00 24.17 118 ASN A N 1
ATOM 900 C CA . ASN A 1 116 ? 10.170 -5.033 -17.494 1.00 23.19 118 ASN A CA 1
ATOM 901 C C . ASN A 1 116 ? 8.820 -4.970 -18.201 1.00 22.30 118 ASN A C 1
ATOM 902 O O . ASN A 1 116 ? 8.732 -4.443 -19.312 1.00 21.93 118 ASN A O 1
ATOM 907 N N . TYR A 1 117 ? 7.761 -5.477 -17.566 1.00 25.11 119 TYR A N 1
ATOM 908 C CA . TYR A 1 117 ? 6.429 -5.461 -18.170 1.00 23.92 119 TYR A CA 1
ATOM 909 C C . TYR A 1 117 ? 5.756 -4.102 -18.010 1.00 25.70 119 TYR A C 1
ATOM 910 O O . TYR A 1 117 ? 5.317 -3.498 -18.998 1.00 25.21 119 TYR A O 1
ATOM 919 N N . VAL A 1 118 ? 5.668 -3.606 -16.772 1.00 20.78 120 VAL A N 1
ATOM 920 C CA . VAL A 1 118 ? 4.810 -2.456 -16.503 1.00 22.30 120 VAL A CA 1
ATOM 921 C C . VAL A 1 118 ? 5.437 -1.136 -16.945 1.00 25.30 120 VAL A C 1
ATOM 922 O O . VAL A 1 118 ? 4.706 -0.159 -17.135 1.00 25.91 120 VAL A O 1
ATOM 926 N N . TYR A 1 119 ? 6.763 -1.075 -17.119 1.00 22.75 121 TYR A N 1
ATOM 927 C CA . TYR A 1 119 ? 7.427 0.127 -17.614 1.00 23.30 121 TYR A CA 1
ATOM 928 C C . TYR A 1 119 ? 7.874 0.006 -19.072 1.00 25.22 121 TYR A C 1
ATOM 929 O O . TYR A 1 119 ? 8.517 0.923 -19.589 1.00 25.55 121 TYR A O 1
ATOM 938 N N . ALA A 1 120 ? 7.538 -1.096 -19.746 1.00 25.78 122 ALA A N 1
ATOM 939 C CA . ALA A 1 120 ? 7.850 -1.252 -21.162 1.00 23.32 122 ALA A CA 1
ATOM 940 C C . ALA A 1 120 ? 7.207 -0.154 -22.008 1.00 22.67 122 ALA A C 1
ATOM 941 O O . ALA A 1 120 ? 6.051 0.211 -21.803 1.00 23.88 122 ALA A O 1
ATOM 943 N N . ASN A 1 121 ? 7.970 0.373 -22.972 1.00 24.48 123 ASN A N 1
ATOM 944 C CA . ASN A 1 121 ? 7.451 1.234 -24.037 1.00 25.84 123 ASN A CA 1
ATOM 945 C C . ASN A 1 121 ? 6.777 2.506 -23.517 1.00 26.04 123 ASN A C 1
ATOM 946 O O . ASN A 1 121 ? 5.992 3.118 -24.240 1.00 28.61 123 ASN A O 1
ATOM 951 N N . ARG A 1 122 ? 7.062 2.924 -22.285 1.00 27.55 124 ARG A N 1
ATOM 952 C CA . ARG A 1 122 ? 6.378 4.073 -21.708 1.00 23.94 124 ARG A CA 1
ATOM 953 C C . ARG A 1 122 ? 6.571 5.321 -22.573 1.00 29.04 124 ARG A C 1
ATOM 954 O O . ARG A 1 122 ? 7.712 5.683 -22.897 1.00 27.57 124 ARG A O 1
ATOM 962 N N . PRO A 1 123 ? 5.492 6.001 -22.959 1.00 30.04 125 PRO A N 1
ATOM 963 C CA . PRO A 1 123 ? 5.615 7.172 -23.840 1.00 28.19 125 PRO A CA 1
ATOM 964 C C . PRO A 1 123 ? 6.530 8.243 -23.259 1.00 27.75 125 PRO A C 1
ATOM 965 O O . PRO A 1 123 ? 6.430 8.609 -22.088 1.00 24.90 125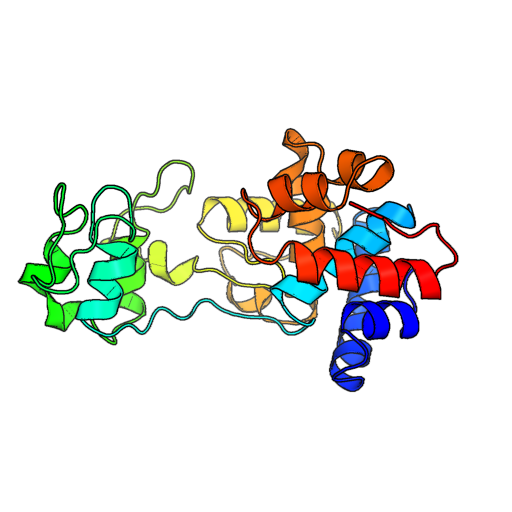 PRO A O 1
ATOM 969 N N . GLY A 1 124 ? 7.423 8.750 -24.106 1.00 27.26 126 GLY A N 1
ATOM 970 C CA . GLY A 1 124 ? 8.406 9.738 -23.725 1.00 26.47 126 GLY A CA 1
ATOM 971 C C . GLY A 1 124 ? 9.593 9.199 -22.962 1.00 32.18 126 GLY A C 1
ATOM 972 O O . GLY A 1 124 ? 10.597 9.907 -22.840 1.00 32.46 126 GLY A O 1
ATOM 973 N N . SER A 1 125 ? 9.529 7.963 -22.467 1.00 28.91 127 SER A N 1
ATOM 974 C CA . SER A 1 125 ? 10.514 7.435 -21.529 1.00 25.81 127 SER A CA 1
ATOM 975 C C . SER A 1 125 ? 11.721 6.793 -22.201 1.00 26.83 127 SER A C 1
ATOM 976 O O . SER A 1 125 ? 12.702 6.498 -21.511 1.00 26.49 127 SER A O 1
ATOM 979 N N . LYS A 1 126 ? 11.644 6.527 -23.508 1.00 25.55 128 LYS A N 1
ATOM 980 C CA . LYS A 1 126 ? 12.644 5.827 -24.310 1.00 23.38 128 LYS A CA 1
ATOM 981 C C . LYS A 1 126 ? 12.864 4.379 -23.890 1.00 22.43 128 LYS A C 1
ATOM 982 O O . LYS A 1 126 ? 13.779 3.734 -24.407 1.00 25.20 128 LYS A O 1
ATOM 988 N N . ASN A 1 127 ? 12.075 3.852 -22.953 1.00 21.66 129 ASN A N 1
ATOM 989 C CA . ASN A 1 127 ? 12.137 2.425 -22.640 1.00 23.27 129 ASN A CA 1
ATOM 990 C C . ASN A 1 127 ? 11.658 1.613 -23.837 1.00 23.76 129 ASN A C 1
ATOM 991 O O . ASN A 1 127 ? 10.637 1.944 -24.448 1.00 23.60 129 ASN A O 1
ATOM 996 N N . GLY A 1 128 ? 12.389 0.548 -24.168 1.00 27.83 130 GLY A N 1
ATOM 997 C CA . GLY A 1 128 ? 11.938 -0.431 -25.144 1.00 24.98 130 GLY A CA 1
ATOM 998 C C . GLY A 1 128 ? 10.894 -1.383 -24.579 1.00 24.39 130 GLY A C 1
ATOM 999 O O . GLY A 1 128 ? 10.279 -1.123 -23.544 1.00 23.98 130 GLY A O 1
ATOM 1000 N N . ASP A 1 129 ? 10.709 -2.522 -25.253 1.00 22.52 131 ASP A N 1
ATOM 1001 C CA . ASP A 1 129 ? 9.592 -3.391 -24.908 1.00 21.15 131 ASP A CA 1
ATOM 1002 C C . ASP A 1 129 ? 9.973 -4.301 -23.734 1.00 24.56 131 ASP A C 1
ATOM 1003 O O . ASP A 1 129 ? 11.016 -4.138 -23.102 1.00 24.92 131 ASP A O 1
ATOM 1008 N N . GLU A 1 130 ? 9.113 -5.275 -23.430 1.00 23.10 132 GLU A N 1
ATOM 1009 C CA . GLU A 1 130 ? 9.297 -6.075 -22.229 1.00 26.29 132 GLU A CA 1
ATOM 1010 C C . GLU A 1 130 ? 10.570 -6.907 -22.310 1.00 26.18 132 GLU A C 1
ATOM 1011 O O . GLU A 1 130 ? 11.256 -7.100 -21.299 1.00 25.14 132 GLU A O 1
ATOM 1017 N N . SER A 1 131 ? 10.925 -7.368 -23.498 1.00 24.82 133 SER A N 1
ATOM 1018 C CA . SER A 1 131 ? 12.109 -8.192 -23.646 1.00 22.09 133 SER A CA 1
ATOM 1019 C C . SER A 1 131 ? 13.401 -7.381 -23.663 1.00 24.17 133 SER A C 1
ATOM 1020 O O . SER A 1 131 ? 14.487 -7.974 -23.633 1.00 23.28 133 SER A O 1
ATOM 1023 N N . SER A 1 132 ? 13.318 -6.049 -23.706 1.00 22.68 134 SER A N 1
ATOM 1024 C CA . SER A 1 132 ? 14.522 -5.232 -23.717 1.00 23.48 134 SER A CA 1
ATOM 1025 C C . SER A 1 132 ? 15.185 -5.139 -22.342 1.00 26.48 134 SER A C 1
ATOM 1026 O O . SER A 1 132 ? 16.359 -4.769 -22.262 1.00 24.08 134 SER A O 1
ATOM 1029 N N . GLY A 1 133 ? 14.457 -5.432 -21.264 1.00 23.32 135 GLY A N 1
ATOM 1030 C CA . GLY A 1 133 ? 14.936 -5.236 -19.906 1.00 21.39 135 GLY A CA 1
ATOM 1031 C C . GLY A 1 133 ? 15.005 -3.797 -19.432 1.00 24.31 135 GLY A C 1
ATOM 1032 O O . GLY A 1 133 ? 15.419 -3.560 -18.291 1.00 26.41 135 GLY A O 1
ATOM 1033 N N . ASP A 1 134 ? 14.611 -2.828 -20.262 1.00 22.74 136 ASP A N 1
ATOM 1034 C CA . ASP A 1 134 ? 14.672 -1.420 -19.863 1.00 21.82 136 ASP A CA 1
ATOM 1035 C C . ASP A 1 134 ? 13.825 -1.129 -18.622 1.00 25.22 136 ASP A C 1
ATOM 1036 O O . ASP A 1 134 ? 14.205 -0.300 -17.780 1.00 23.66 136 ASP A O 1
ATOM 1041 N N . GLY A 1 135 ? 12.654 -1.760 -18.518 1.00 21.38 137 GLY A N 1
ATOM 1042 C CA . GLY A 1 135 ? 11.700 -1.376 -17.489 1.00 22.29 137 GLY A CA 1
ATOM 1043 C C . GLY A 1 135 ? 12.238 -1.543 -16.077 1.00 24.62 137 GLY A C 1
ATOM 1044 O O . GLY A 1 135 ? 12.131 -0.634 -15.249 1.00 23.20 137 GLY A O 1
ATOM 1045 N N . TYR A 1 136 ? 12.796 -2.717 -15.772 1.00 22.61 138 TYR A N 1
ATOM 1046 C CA . TYR A 1 136 ? 13.417 -2.908 -14.463 1.00 25.02 138 TYR A CA 1
ATOM 1047 C C . TYR A 1 136 ? 14.754 -2.171 -14.371 1.00 25.70 138 TYR A C 1
ATOM 1048 O O . TYR A 1 136 ? 15.066 -1.563 -13.338 1.00 25.11 138 TYR A O 1
ATOM 1057 N N . LYS A 1 137 ? 15.547 -2.196 -15.448 1.00 23.69 139 LYS A N 1
ATOM 1058 C CA . LYS A 1 137 ? 16.904 -1.660 -15.376 1.00 25.80 139 LYS A CA 1
ATOM 1059 C C . LYS A 1 137 ? 16.896 -0.178 -15.004 1.00 26.31 139 LYS A C 1
ATOM 1060 O O . LYS A 1 137 ? 17.727 0.266 -14.203 1.00 25.09 139 LYS A O 1
ATOM 1066 N N . TYR A 1 138 ? 15.948 0.596 -15.550 1.00 22.63 140 TYR A N 1
AT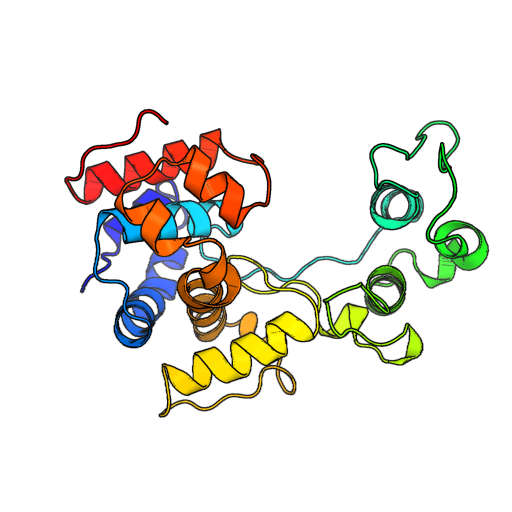OM 1067 C CA . TYR A 1 138 ? 15.860 2.031 -15.296 1.00 25.07 140 TYR A CA 1
ATOM 1068 C C . TYR A 1 138 ? 14.757 2.393 -14.301 1.00 25.94 140 TYR A C 1
ATOM 1069 O O . TYR A 1 138 ? 14.216 3.504 -14.341 1.00 27.10 140 TYR A O 1
ATOM 1078 N N . ARG A 1 139 ? 14.427 1.481 -13.393 1.00 26.00 141 ARG A N 1
ATOM 1079 C CA . ARG A 1 139 ? 13.539 1.795 -12.283 1.00 23.57 141 ARG A CA 1
ATOM 1080 C C . ARG A 1 139 ? 14.062 2.999 -11.487 1.00 26.83 141 ARG A C 1
ATOM 1081 O O . ARG A 1 139 ? 15.232 3.387 -11.585 1.00 26.02 141 ARG A O 1
ATOM 1089 N N . GLY A 1 140 ? 13.175 3.583 -10.679 1.00 26.56 142 GLY A N 1
ATOM 1090 C CA . GLY A 1 140 ? 13.483 4.748 -9.870 1.00 27.54 142 GLY A CA 1
ATOM 1091 C C . GLY A 1 140 ? 14.682 4.615 -8.949 1.00 27.82 142 GLY A C 1
ATOM 1092 O O . GLY A 1 140 ? 14.822 3.626 -8.229 1.00 26.53 142 GLY A O 1
ATOM 1093 N N . ARG A 1 141 ? 15.558 5.614 -8.958 1.00 28.16 143 ARG A N 1
ATOM 1094 C CA . ARG A 1 141 ? 16.724 5.607 -8.090 1.00 26.87 143 ARG A CA 1
ATOM 1095 C C . ARG A 1 141 ? 17.061 7.042 -7.718 1.00 27.78 143 ARG A C 1
ATOM 1096 O O . ARG A 1 141 ? 16.786 7.966 -8.482 1.00 25.96 143 ARG A O 1
ATOM 1104 N N . GLY A 1 142 ? 17.673 7.217 -6.539 1.00 30.22 144 GLY A N 1
ATOM 1105 C CA . GLY A 1 142 ? 18.242 8.501 -6.167 1.00 27.18 144 GLY A CA 1
ATOM 1106 C C . GLY A 1 142 ? 17.648 9.094 -4.911 1.00 30.24 144 GLY A C 1
ATOM 1107 O O . GLY A 1 142 ? 17.171 8.365 -4.040 1.00 27.70 144 GLY A O 1
ATOM 1108 N N . LEU A 1 143 ? 17.685 10.422 -4.797 1.00 32.94 145 LEU A N 1
ATOM 1109 C CA . LEU A 1 143 ? 17.027 11.130 -3.702 1.00 27.18 145 LEU A CA 1
ATOM 1110 C C . LEU A 1 143 ? 15.658 11.634 -4.146 1.00 30.92 145 LEU A C 1
ATOM 1111 O O . LEU A 1 143 ? 14.635 11.247 -3.581 1.00 30.39 145 LEU A O 1
ATOM 1116 N N . ILE A 1 144 ? 15.624 12.502 -5.152 1.00 29.81 146 ILE A N 1
ATOM 1117 C CA . ILE A 1 144 ? 14.434 12.682 -5.973 1.00 29.55 146 ILE A CA 1
ATOM 1118 C C . ILE A 1 144 ? 14.571 11.672 -7.102 1.00 29.08 146 ILE A C 1
ATOM 1119 O O . ILE A 1 144 ? 15.466 11.783 -7.942 1.00 30.78 146 ILE A O 1
ATOM 1124 N N . GLN A 1 145 ? 13.720 10.660 -7.101 1.00 28.40 147 GLN A N 1
ATOM 1125 C CA . GLN A 1 145 ? 13.971 9.508 -7.948 1.00 30.51 147 GLN A CA 1
ATOM 1126 C C . GLN A 1 145 ? 13.849 9.866 -9.422 1.00 31.87 147 GLN A C 1
ATOM 1127 O O . GLN A 1 145 ? 12.969 10.626 -9.826 1.00 31.12 147 GLN A O 1
ATOM 1133 N N . ILE A 1 146 ? 14.759 9.338 -10.230 1.00 28.93 148 ILE A N 1
ATOM 1134 C CA . ILE A 1 146 ? 14.647 9.459 -11.675 1.00 31.77 148 ILE A CA 1
ATOM 1135 C C . ILE A 1 146 ? 14.455 8.060 -12.238 1.00 28.52 148 ILE A C 1
ATOM 1136 O O . ILE A 1 146 ? 15.031 7.088 -11.732 1.00 31.02 148 ILE A O 1
ATOM 1141 N N . THR A 1 147 ? 13.613 7.961 -13.258 1.00 24.81 149 THR A N 1
ATOM 1142 C CA . THR A 1 147 ? 13.137 6.682 -13.755 1.00 28.30 149 THR A CA 1
ATOM 1143 C C . THR A 1 147 ? 13.053 6.731 -15.270 1.00 26.36 149 THR A C 1
ATOM 1144 O O . THR A 1 147 ? 12.769 7.782 -15.851 1.00 25.79 149 THR A O 1
ATOM 1148 N N . HIS A 1 148 ? 13.299 5.570 -15.888 1.00 25.97 150 HIS A N 1
ATOM 1149 C CA . HIS A 1 148 ? 13.189 5.308 -17.320 1.00 26.17 150 HIS A CA 1
ATOM 1150 C C . HIS A 1 148 ? 14.431 5.743 -18.078 1.00 25.52 150 HIS A C 1
ATOM 1151 O O . HIS A 1 148 ? 15.175 6.608 -17.618 1.00 27.60 150 HIS A O 1
ATOM 1158 N N . LYS A 1 149 ? 14.648 5.126 -19.244 1.00 24.93 151 LYS A N 1
ATOM 1159 C CA . LYS A 1 149 ? 15.891 5.305 -19.977 1.00 23.62 151 LYS A CA 1
ATOM 1160 C C . LYS A 1 149 ? 16.161 6.775 -20.273 1.00 25.39 151 LYS A C 1
ATOM 1161 O O . LYS A 1 149 ? 17.301 7.238 -20.155 1.00 26.73 151 LYS A O 1
ATOM 1167 N N . ASP A 1 150 ? 15.123 7.531 -20.634 1.00 26.75 152 ASP A N 1
ATOM 1168 C CA . ASP A 1 150 ? 15.323 8.926 -21.016 1.00 26.63 152 ASP A CA 1
ATOM 1169 C C . ASP A 1 150 ? 15.976 9.735 -19.894 1.00 26.62 152 ASP A C 1
ATOM 1170 O O . ASP A 1 150 ? 16.858 10.565 -20.150 1.00 24.31 152 ASP A O 1
ATOM 1175 N N . ALA A 1 151 ? 15.574 9.492 -18.642 1.00 23.95 153 ALA A N 1
ATOM 1176 C CA . ALA A 1 151 ? 16.167 10.227 -17.530 1.00 25.21 153 ALA A CA 1
ATOM 1177 C C . ALA A 1 151 ? 17.633 9.854 -17.333 1.00 27.37 153 ALA A C 1
ATOM 1178 O O . ALA A 1 151 ? 18.460 10.718 -17.025 1.00 28.57 153 ALA A O 1
ATOM 1180 N N . TYR A 1 152 ? 17.975 8.574 -17.516 1.00 24.76 154 TYR A N 1
ATOM 1181 C CA . TYR A 1 152 ? 19.355 8.143 -17.331 1.00 22.14 154 TYR A CA 1
ATOM 1182 C C . TYR A 1 152 ? 20.255 8.612 -18.475 1.00 25.03 154 TYR A C 1
ATOM 1183 O O . TYR A 1 152 ? 21.444 8.866 -18.254 1.00 24.25 154 TYR A O 1
ATOM 1192 N N . ILE A 1 153 ? 19.720 8.740 -19.696 1.00 26.54 155 ILE A N 1
ATOM 1193 C CA . ILE A 1 153 ? 20.471 9.416 -20.756 1.00 27.26 155 ILE A CA 1
ATOM 1194 C C . ILE A 1 153 ? 20.753 10.854 -20.352 1.00 27.53 155 ILE A C 1
ATOM 1195 O O . ILE A 1 153 ? 21.902 11.312 -20.362 1.00 29.14 155 ILE A O 1
ATOM 1200 N N . LYS A 1 154 ? 19.702 11.586 -19.992 1.00 25.29 156 LYS A N 1
ATOM 1201 C CA . LYS A 1 154 ? 19.858 13.003 -19.713 1.00 23.48 156 LYS A CA 1
ATOM 1202 C C . LYS A 1 154 ? 20.734 13.241 -18.483 1.00 27.00 156 LYS A C 1
ATOM 1203 O O . LYS A 1 154 ? 21.505 14.209 -18.449 1.00 26.79 156 LYS A O 1
ATOM 1209 N N . PHE A 1 155 ? 20.664 12.361 -17.481 1.00 24.61 157 PHE A N 1
ATOM 1210 C CA . PHE A 1 155 ? 21.531 12.527 -16.316 1.00 27.53 157 PHE A CA 1
ATOM 1211 C C . PHE A 1 155 ? 22.998 12.320 -16.692 1.00 27.90 157 PHE A C 1
ATOM 1212 O O . PHE A 1 155 ? 23.867 13.091 -16.271 1.00 28.14 157 PHE A O 1
ATOM 1220 N N . THR A 1 156 ? 23.288 11.291 -17.487 1.00 27.00 158 THR A N 1
ATOM 1221 C CA . THR A 1 156 ? 24.652 11.081 -17.964 1.00 24.17 158 THR A CA 1
ATOM 1222 C C . THR A 1 156 ? 25.214 12.351 -18.597 1.00 26.94 158 THR A C 1
ATOM 1223 O O . THR A 1 156 ? 26.285 12.833 -18.212 1.00 28.80 158 THR A O 1
ATOM 1227 N N . GLU A 1 157 ? 24.490 12.920 -19.560 1.00 25.07 159 GLU A N 1
ATOM 1228 C CA . GLU A 1 157 ? 24.981 14.114 -20.239 1.00 27.07 159 GLU A CA 1
ATOM 1229 C C . GLU A 1 157 ? 25.058 15.307 -19.293 1.00 28.47 159 GLU A C 1
ATOM 1230 O O . GLU A 1 157 ? 26.017 16.083 -19.353 1.00 28.59 159 GLU A O 1
ATOM 1236 N N . ALA A 1 158 ? 24.070 15.473 -18.409 1.00 23.93 160 ALA A N 1
ATOM 1237 C CA . ALA A 1 158 ? 24.092 16.633 -17.523 1.00 29.20 160 ALA A CA 1
ATOM 1238 C C . ALA A 1 158 ? 25.202 16.518 -16.489 1.00 28.06 160 ALA A C 1
ATOM 1239 O O . ALA A 1 158 ? 25.891 17.507 -16.207 1.00 26.37 160 ALA A O 1
ATOM 1241 N N . HIS A 1 159 ? 25.387 15.329 -15.902 1.00 23.75 161 HIS A N 1
ATOM 1242 C CA . HIS A 1 159 ? 26.434 15.189 -14.895 1.00 24.72 161 HIS A CA 1
ATOM 1243 C C . HIS A 1 159 ? 27.816 15.382 -15.511 1.00 28.92 161 HIS A C 1
ATOM 1244 O O . HIS A 1 159 ? 28.690 16.018 -14.912 1.00 27.42 161 HIS A O 1
ATOM 1251 N N . ASN A 1 160 ? 28.032 14.844 -16.713 1.00 29.56 162 ASN A N 1
ATOM 1252 C CA . ASN A 1 160 ? 29.334 15.002 -17.343 1.00 29.00 162 ASN A CA 1
ATOM 1253 C C . ASN A 1 160 ? 29.592 16.447 -17.740 1.00 32.82 162 ASN A C 1
ATOM 1254 O O . ASN A 1 160 ? 30.744 16.892 -17.682 1.00 29.69 162 ASN A O 1
ATOM 1259 N N . ALA A 1 161 ? 28.540 17.190 -18.131 1.00 27.53 163 ALA A N 1
ATOM 1260 C CA . ALA A 1 161 ? 28.710 18.591 -18.513 1.00 28.59 163 ALA A CA 1
ATOM 1261 C C . ALA A 1 161 ? 29.105 19.450 -17.318 1.00 27.96 163 ALA A C 1
ATOM 1262 O O . ALA A 1 161 ? 29.947 20.340 -17.444 1.00 33.56 163 ALA A O 1
ATOM 1264 N N . ALA A 1 162 ? 28.517 19.191 -16.150 1.00 28.62 164 ALA A N 1
ATOM 1265 C CA . ALA A 1 162 ? 28.803 19.972 -14.955 1.00 27.16 164 ALA A CA 1
ATOM 1266 C C . ALA A 1 162 ? 30.061 19.504 -14.246 1.00 27.08 164 ALA A C 1
ATOM 1267 O O . ALA A 1 162 ? 30.677 20.283 -13.514 1.00 28.00 164 ALA A O 1
ATOM 1269 N N . ASN A 1 163 ? 30.438 18.239 -14.418 1.00 28.65 165 ASN A N 1
ATOM 1270 C CA . ASN A 1 163 ? 31.582 17.650 -13.721 1.00 29.65 165 ASN A CA 1
ATOM 1271 C C . ASN A 1 163 ? 32.507 16.971 -14.725 1.00 31.57 165 ASN A C 1
ATOM 1272 O O . ASN A 1 163 ? 32.701 15.751 -14.685 1.00 28.12 165 ASN A O 1
ATOM 1277 N N . PRO A 1 164 ? 33.116 17.744 -15.635 1.00 33.57 166 PRO A N 1
ATOM 1278 C CA . PRO A 1 164 ? 33.922 17.128 -16.703 1.00 34.94 166 PRO A CA 1
ATOM 1279 C C . PRO A 1 164 ? 35.106 16.326 -16.205 1.00 31.67 166 PRO A C 1
ATOM 1280 O O . PRO A 1 164 ? 35.607 15.478 -16.950 1.00 32.16 166 PRO A O 1
ATOM 1284 N N . SER A 1 165 ? 35.569 16.558 -14.981 1.00 29.16 167 SER A N 1
ATOM 1285 C CA . SER A 1 165 ? 36.676 15.773 -14.457 1.00 30.89 167 SER A CA 1
ATOM 1286 C C . SER A 1 165 ? 36.237 14.431 -13.865 1.00 33.89 167 SER A C 1
ATOM 1287 O O . SER A 1 165 ? 37.101 13.636 -13.482 1.00 32.14 167 SER A O 1
ATOM 1290 N N . ASP A 1 166 ? 34.922 14.141 -13.793 1.00 30.36 168 ASP A N 1
ATOM 1291 C CA . ASP A 1 166 ? 34.421 12.864 -13.264 1.00 30.43 168 ASP A CA 1
ATOM 1292 C C . ASP A 1 166 ? 33.380 12.294 -14.236 1.00 33.31 168 ASP A C 1
ATOM 1293 O O . ASP A 1 166 ? 32.184 12.259 -13.929 1.00 33.37 168 ASP A O 1
ATOM 1298 N N . GLN A 1 167 ? 33.842 11.826 -15.400 1.00 29.09 169 GLN A N 1
ATOM 1299 C CA . GLN A 1 167 ? 32.916 11.324 -16.408 1.00 29.83 169 GLN A CA 1
ATOM 1300 C C . GLN A 1 167 ? 32.317 9.991 -15.983 1.00 27.67 169 GLN A C 1
ATOM 1301 O O . GLN A 1 167 ? 33.023 9.103 -15.504 1.00 27.58 169 GLN A O 1
ATOM 1307 N N . LYS A 1 168 ? 31.010 9.845 -16.197 1.00 23.97 170 LYS A N 1
ATOM 1308 C CA . LYS A 1 168 ? 30.276 8.638 -15.845 1.00 27.10 170 LYS A CA 1
ATOM 1309 C C . LYS A 1 168 ? 29.391 8.216 -17.012 1.00 28.01 170 LYS A C 1
ATOM 1310 O O . LYS A 1 168 ? 29.243 8.931 -18.005 1.00 25.80 170 LYS A O 1
ATOM 1316 N N . ASP A 1 169 ? 28.800 7.029 -16.880 1.00 28.58 171 ASP A N 1
ATOM 1317 C CA . ASP A 1 169 ? 27.816 6.518 -17.840 1.00 27.62 171 ASP A CA 1
ATOM 1318 C C . ASP A 1 169 ? 26.769 5.769 -17.023 1.00 24.48 171 ASP A C 1
ATOM 1319 O O . ASP A 1 169 ? 26.982 4.610 -16.649 1.00 25.90 171 ASP A O 1
ATOM 1324 N N . PHE A 1 170 ? 25.658 6.442 -16.723 1.00 23.06 172 PHE A N 1
ATOM 1325 C CA . PHE A 1 170 ? 24.610 5.846 -15.900 1.00 26.18 172 PHE A CA 1
ATOM 1326 C C . PHE A 1 170 ? 23.650 4.988 -16.714 1.00 25.51 172 PHE A C 1
ATOM 1327 O O . PHE A 1 170 ? 22.790 4.322 -16.129 1.00 23.38 172 PHE A O 1
ATOM 1335 N N . LEU A 1 171 ? 23.800 4.956 -18.040 1.00 21.13 173 LEU A N 1
ATOM 1336 C CA . LEU A 1 171 ? 23.232 3.842 -18.793 1.00 24.69 173 LEU A CA 1
ATOM 1337 C C . LEU A 1 171 ? 23.993 2.557 -18.491 1.00 26.89 173 LEU A C 1
ATOM 1338 O O . LEU A 1 171 ? 23.385 1.509 -18.260 1.00 29.94 173 LEU A O 1
ATOM 1343 N N . ALA A 1 172 ? 25.329 2.625 -18.462 1.00 25.95 174 ALA A N 1
ATOM 1344 C CA . ALA A 1 172 ? 26.103 1.430 -18.145 1.00 29.31 174 ALA A CA 1
ATOM 1345 C C . ALA A 1 172 ? 26.035 1.108 -16.660 1.00 25.67 174 ALA A C 1
ATOM 1346 O O . ALA A 1 172 ? 26.019 -0.064 -16.284 1.00 24.65 174 ALA A O 1
ATOM 1348 N N . SER A 1 173 ? 25.965 2.123 -15.801 1.00 23.89 175 SER A N 1
ATOM 1349 C CA . SER A 1 173 ? 26.079 1.915 -14.356 1.00 24.82 175 SER A CA 1
ATOM 1350 C C . SER A 1 173 ? 24.944 2.619 -13.616 1.00 25.53 175 SER A C 1
ATOM 1351 O O . SER A 1 173 ? 25.182 3.519 -12.810 1.00 24.67 175 SER A O 1
ATOM 1354 N N . PRO A 1 174 ? 23.686 2.212 -13.850 1.00 25.38 176 PRO A N 1
ATOM 1355 C CA . PRO A 1 174 ? 22.561 2.943 -13.235 1.00 22.31 176 PRO A CA 1
ATOM 1356 C C . PRO A 1 174 ? 22.541 2.854 -11.718 1.00 25.01 176 PRO A C 1
ATOM 1357 O O . PRO A 1 174 ? 22.117 3.809 -11.053 1.00 25.86 176 PRO A O 1
ATOM 1361 N N . ASP A 1 175 ? 23.028 1.749 -11.151 1.00 23.91 177 ASP A N 1
ATOM 1362 C CA . ASP A 1 175 ? 23.086 1.572 -9.703 1.00 24.99 177 ASP A CA 1
ATOM 1363 C C . ASP A 1 175 ? 24.027 2.558 -9.007 1.00 27.01 177 ASP A C 1
ATOM 1364 O O . ASP A 1 175 ? 23.980 2.667 -7.779 1.00 24.04 177 ASP A O 1
ATOM 1369 N N . ASP A 1 176 ? 24.865 3.286 -9.747 1.00 24.20 178 ASP A N 1
ATOM 1370 C CA . ASP A 1 176 ? 25.670 4.316 -9.114 1.00 25.50 178 ASP A CA 1
ATOM 1371 C C . ASP A 1 176 ? 24.826 5.451 -8.552 1.00 26.30 178 ASP A C 1
ATOM 1372 O O . ASP A 1 176 ? 25.262 6.141 -7.624 1.00 27.88 178 ASP A O 1
ATOM 1377 N N . ILE A 1 177 ? 23.625 5.658 -9.085 1.00 24.36 179 ILE A N 1
ATOM 1378 C CA . ILE A 1 177 ? 22.711 6.619 -8.506 1.00 24.40 179 ILE A CA 1
ATOM 1379 C C . ILE A 1 177 ? 22.288 6.229 -7.095 1.00 26.53 179 ILE A C 1
ATOM 1380 O O . ILE A 1 177 ? 21.741 7.057 -6.373 1.00 27.80 179 ILE A O 1
ATOM 1385 N N . LEU A 1 178 ? 22.547 4.990 -6.671 1.00 25.67 180 LEU A N 1
ATOM 1386 C CA . LEU A 1 178 ? 22.323 4.616 -5.279 1.00 25.45 180 LEU A CA 1
ATOM 1387 C C . LEU A 1 178 ? 23.495 4.959 -4.362 1.00 24.94 180 LEU A C 1
ATOM 1388 O O . LEU A 1 178 ? 23.356 4.824 -3.149 1.00 29.93 180 LEU A O 1
ATOM 1393 N N . THR A 1 179 ? 24.633 5.401 -4.888 1.00 24.15 181 THR A N 1
ATOM 1394 C CA . THR A 1 179 ? 25.666 5.961 -4.027 1.00 26.29 181 THR A CA 1
ATOM 1395 C C . THR A 1 179 ? 25.287 7.381 -3.628 1.00 28.94 181 THR A C 1
ATOM 1396 O O . THR A 1 179 ? 24.563 8.075 -4.352 1.00 27.85 181 THR A O 1
ATOM 1400 N N . LEU A 1 180 ? 25.794 7.814 -2.465 1.00 26.13 182 LEU A N 1
ATOM 1401 C CA . LEU A 1 180 ? 25.503 9.158 -1.984 1.00 24.29 182 LEU A CA 1
ATOM 1402 C C . LEU A 1 180 ? 25.984 10.196 -2.975 1.00 25.89 182 LEU A C 1
ATOM 1403 O O . LEU A 1 180 ? 25.311 11.211 -3.206 1.00 25.82 182 LEU A O 1
ATOM 1408 N N . ARG A 1 181 ? 27.154 9.957 -3.572 1.00 26.42 183 ARG A N 1
ATOM 1409 C CA . ARG A 1 181 ? 27.719 10.918 -4.512 1.00 28.82 183 ARG A CA 1
ATOM 1410 C C . ARG A 1 181 ? 26.785 11.144 -5.700 1.00 25.36 183 ARG A C 1
ATOM 1411 O O . ARG A 1 181 ? 26.363 12.276 -5.971 1.00 26.29 183 ARG A O 1
ATOM 1419 N N . TYR A 1 182 ? 26.431 10.077 -6.418 1.00 25.49 184 TYR A N 1
ATOM 1420 C CA . TYR A 1 182 ? 25.652 10.292 -7.642 1.00 24.17 184 TYR A CA 1
ATOM 1421 C C . TYR A 1 182 ? 24.150 10.407 -7.382 1.00 24.33 184 TYR A C 1
ATOM 1422 O O . TYR A 1 182 ? 23.445 10.998 -8.201 1.00 25.32 184 TYR A O 1
ATOM 1431 N N . ALA A 1 183 ? 23.642 9.906 -6.251 1.00 24.99 185 ALA A N 1
ATOM 1432 C CA . ALA A 1 183 ? 22.294 10.309 -5.853 1.00 25.67 185 ALA A CA 1
ATOM 1433 C C . ALA A 1 183 ? 22.211 11.824 -5.702 1.00 24.10 185 ALA A C 1
ATOM 1434 O O . ALA A 1 183 ? 21.225 12.441 -6.112 1.00 26.65 185 ALA A O 1
ATOM 1436 N N . THR A 1 184 ? 23.249 12.444 -5.133 1.00 25.85 186 THR A N 1
ATOM 1437 C CA . THR A 1 184 ? 23.218 13.891 -4.923 1.00 25.77 186 THR A CA 1
ATOM 1438 C C . THR A 1 184 ? 23.381 14.640 -6.232 1.00 26.04 186 THR A C 1
ATOM 1439 O O . THR A 1 184 ? 22.679 15.626 -6.478 1.00 26.28 186 THR A O 1
ATOM 1443 N N . SER A 1 185 ? 24.334 14.204 -7.070 1.00 24.26 187 SER A N 1
ATOM 1444 C CA . SER A 1 185 ? 24.456 14.773 -8.408 1.00 24.89 187 SER A CA 1
ATOM 1445 C C . SER A 1 185 ? 23.132 14.702 -9.145 1.00 25.20 187 SER A C 1
ATOM 1446 O O . SER A 1 185 ? 22.712 15.681 -9.769 1.00 25.56 187 SER A O 1
ATOM 1449 N N . SER A 1 186 ? 22.441 13.562 -9.049 1.00 23.78 188 SER A N 1
ATOM 1450 C CA . SER A 1 186 ? 21.185 13.409 -9.774 1.00 25.91 188 SER A CA 1
ATOM 1451 C C . SER A 1 186 ? 20.108 14.346 -9.243 1.00 26.71 188 SER A C 1
ATOM 1452 O O . SER A 1 186 ? 19.248 14.797 -10.009 1.00 26.58 188 SER A O 1
ATOM 1455 N N . ALA A 1 187 ? 20.128 14.638 -7.946 1.00 23.89 189 ALA A N 1
ATOM 1456 C CA . ALA A 1 187 ? 19.156 15.571 -7.395 1.00 26.58 189 ALA A CA 1
ATOM 1457 C C . ALA A 1 187 ? 19.328 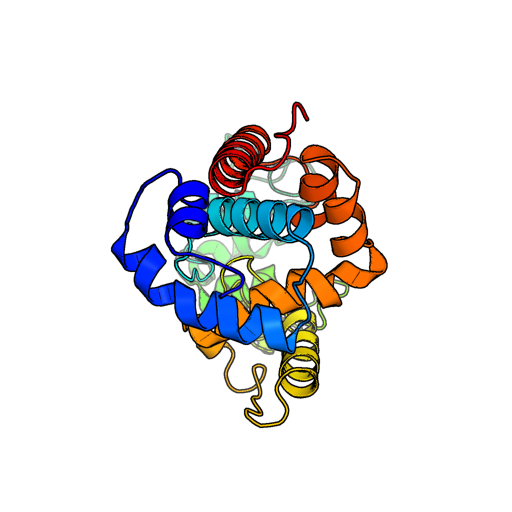16.948 -8.019 1.00 26.74 189 ALA A C 1
ATOM 1458 O O . ALA A 1 187 ? 18.356 17.570 -8.460 1.00 25.97 189 ALA A O 1
ATOM 1460 N N . TYR A 1 188 ? 20.575 17.416 -8.099 1.00 24.99 190 TYR A N 1
ATOM 1461 C CA . TYR A 1 188 ? 20.856 18.693 -8.734 1.00 27.52 190 TYR A CA 1
ATOM 1462 C C . TYR A 1 188 ? 20.527 18.659 -10.212 1.00 27.59 190 TYR A C 1
ATOM 1463 O O . TYR A 1 188 ? 20.098 19.674 -10.770 1.00 24.34 190 TYR A O 1
ATOM 1472 N N . PHE A 1 189 ? 20.706 17.505 -10.859 1.00 25.85 191 PHE A N 1
ATOM 1473 C CA . PHE A 1 189 ? 20.352 17.408 -12.273 1.00 27.90 191 PHE A CA 1
ATOM 1474 C C . PHE A 1 189 ? 18.848 17.542 -12.456 1.00 27.40 191 PHE A C 1
ATOM 1475 O O . PHE A 1 189 ? 18.378 18.264 -13.346 1.00 25.77 191 PHE A O 1
ATOM 1483 N N . PHE A 1 190 ? 18.081 16.824 -11.634 1.00 25.34 192 PHE A N 1
ATOM 1484 C CA . PHE A 1 190 ? 16.634 16.997 -11.608 1.00 29.57 192 PHE A CA 1
ATOM 1485 C C . PHE A 1 190 ? 16.267 18.476 -11.484 1.00 29.43 192 PHE A C 1
ATOM 1486 O O . PHE A 1 190 ? 15.526 19.021 -12.311 1.00 30.91 192 PHE A O 1
ATOM 1494 N N . TRP A 1 191 ? 16.828 19.140 -10.469 1.00 27.86 193 TRP A N 1
ATOM 1495 C CA . TRP A 1 191 ? 16.505 20.529 -10.151 1.00 29.00 193 TRP A CA 1
ATOM 1496 C C . TRP A 1 191 ? 16.753 21.452 -11.333 1.00 29.75 193 TRP A C 1
ATOM 1497 O O . TRP A 1 191 ? 15.852 22.179 -11.770 1.00 27.38 193 TRP A O 1
ATOM 1508 N N . PHE A 1 192 ? 17.982 21.434 -11.858 1.00 28.73 194 PHE A N 1
ATOM 1509 C CA . PHE A 1 192 ? 18.456 22.430 -12.812 1.00 34.71 194 PHE A CA 1
ATOM 1510 C C . PHE A 1 192 ? 18.211 22.064 -14.265 1.00 31.89 194 PHE A C 1
ATOM 1511 O O . PHE A 1 192 ? 18.019 22.963 -15.093 1.00 34.93 194 PHE A O 1
ATOM 1519 N N . ILE A 1 193 ? 18.228 20.777 -14.601 1.00 32.12 195 ILE A N 1
ATOM 1520 C CA . ILE A 1 193 ? 18.211 20.327 -15.992 1.00 29.99 195 ILE A CA 1
ATOM 1521 C C . ILE A 1 193 ? 16.920 19.611 -16.325 1.00 31.24 195 ILE A C 1
ATOM 1522 O O . ILE A 1 193 ? 16.186 20.022 -17.226 1.00 37.10 195 ILE A O 1
ATOM 1527 N N . TYR A 1 194 ? 16.647 18.495 -15.648 1.00 31.70 196 TYR A N 1
ATOM 1528 C CA . TYR A 1 194 ? 15.485 17.687 -15.985 1.00 31.29 196 TYR A CA 1
ATOM 1529 C C . TYR A 1 194 ? 14.205 18.516 -16.017 1.00 34.70 196 TYR A C 1
ATOM 1530 O O . TYR A 1 194 ? 13.359 18.317 -16.893 1.00 38.95 196 TYR A O 1
ATOM 1539 N N . LYS A 1 195 ? 14.048 19.454 -15.081 1.00 32.92 197 LYS A N 1
ATOM 1540 C CA . LYS A 1 195 ? 12.843 20.272 -15.001 1.00 33.66 197 LYS A CA 1
ATOM 1541 C C . LYS A 1 195 ? 13.079 21.712 -15.444 1.00 32.70 197 LYS A C 1
ATOM 1542 O O . LYS A 1 195 ? 12.331 22.610 -15.041 1.00 34.71 197 LYS A O 1
ATOM 1548 N N . LYS A 1 196 ? 14.095 21.951 -16.270 1.00 34.97 198 LYS A N 1
ATOM 1549 C CA . LYS A 1 196 ? 14.390 23.316 -16.699 1.00 40.49 198 LYS A CA 1
ATOM 1550 C C . LYS A 1 196 ? 13.218 23.915 -17.462 1.00 36.64 198 LYS A C 1
ATOM 1551 O O . LYS A 1 196 ? 12.910 25.100 -17.307 1.00 41.06 198 LYS A O 1
ATOM 1557 N N . SER A 1 197 ? 12.532 23.102 -18.262 1.00 36.91 199 SER A N 1
ATOM 1558 C CA . SER A 1 197 ? 11.429 23.615 -19.063 1.00 38.19 199 SER A CA 1
ATOM 1559 C C . SER A 1 197 ? 10.239 24.034 -18.210 1.00 40.15 199 SER A C 1
ATOM 1560 O O . SER A 1 197 ? 9.328 24.684 -18.730 1.00 40.60 199 SER A O 1
ATOM 1563 N N . PHE A 1 198 ? 10.213 23.668 -16.923 1.00 42.90 200 PHE A N 1
ATOM 1564 C CA . PHE A 1 198 ? 9.213 24.169 -15.984 1.00 36.96 200 PHE A CA 1
ATOM 1565 C C . PHE A 1 198 ? 9.738 25.305 -15.123 1.00 38.90 200 PHE A C 1
ATOM 1566 O O . PHE A 1 198 ? 9.012 25.786 -14.250 1.00 43.29 200 PHE A O 1
ATOM 1574 N N . ASN A 1 199 ? 10.980 25.729 -15.334 1.00 37.11 201 ASN A N 1
ATOM 1575 C CA . ASN A 1 199 ? 11.591 26.808 -14.566 1.00 40.74 201 ASN A CA 1
ATOM 1576 C C . ASN A 1 199 ? 11.533 26.527 -13.072 1.00 40.60 201 ASN A C 1
ATOM 1577 O O . ASN A 1 199 ? 11.190 27.393 -12.267 1.00 42.52 201 ASN A O 1
ATOM 1582 N N . LEU A 1 200 ? 11.890 25.295 -12.704 1.00 38.91 202 LEU A N 1
ATOM 1583 C CA . LEU A 1 200 ? 11.877 24.911 -11.296 1.00 38.12 202 LEU A CA 1
ATOM 1584 C C . LEU A 1 200 ? 12.756 25.840 -10.465 1.00 37.15 202 LEU A C 1
ATOM 1585 O O . LEU A 1 200 ? 12.329 26.353 -9.425 1.00 37.68 202 LEU A O 1
ATOM 1590 N N . HIS A 1 201 ? 13.988 26.076 -10.914 1.00 35.65 203 HIS A N 1
ATOM 1591 C CA . HIS A 1 201 ? 14.901 26.911 -10.139 1.00 36.86 203 HIS A CA 1
ATOM 1592 C C . HIS A 1 201 ? 14.356 28.325 -9.995 1.00 40.29 203 HIS A C 1
ATOM 1593 O O . HIS A 1 201 ? 14.381 28.902 -8.904 1.00 44.39 203 HIS A O 1
ATOM 1600 N N . SER A 1 202 ? 13.860 28.903 -11.088 1.00 42.09 204 SER A N 1
ATOM 1601 C CA . SER A 1 202 ? 13.284 30.239 -11.014 1.00 44.46 204 SER A CA 1
ATOM 1602 C C . SER A 1 202 ? 12.117 30.266 -10.049 1.00 43.47 204 SER A C 1
ATOM 1603 O O . SER A 1 202 ? 12.009 31.164 -9.209 1.00 45.32 204 SER A O 1
ATOM 1606 N N . THR A 1 203 ? 11.229 29.285 -10.160 1.00 43.93 205 THR A N 1
ATOM 1607 C CA . THR A 1 203 ? 10.061 29.259 -9.299 1.00 42.13 205 THR A CA 1
ATOM 1608 C C . THR A 1 203 ? 10.459 29.163 -7.834 1.00 43.08 205 THR A C 1
ATOM 1609 O O . THR A 1 203 ? 9.831 29.785 -6.977 1.00 48.30 205 THR A O 1
ATOM 1613 N N . ALA A 1 204 ? 11.522 28.420 -7.527 1.00 41.98 206 ALA A N 1
ATOM 1614 C CA . ALA A 1 204 ? 11.977 28.355 -6.142 1.00 43.30 206 ALA A CA 1
ATOM 1615 C C . ALA A 1 204 ? 12.521 29.694 -5.668 1.00 45.60 206 ALA A C 1
ATOM 1616 O O . ALA A 1 204 ? 12.481 29.996 -4.469 1.00 44.08 206 ALA A O 1
ATOM 1618 N N . CYS A 1 205 ? 13.042 30.504 -6.592 1.00 46.73 207 CYS A N 1
ATOM 1619 C CA . CYS A 1 205 ? 13.695 31.749 -6.207 1.00 46.60 207 CYS A CA 1
ATOM 1620 C C . CYS A 1 205 ? 12.687 32.793 -5.735 1.00 43.55 207 CYS A C 1
ATOM 1621 O O . CYS A 1 205 ? 12.946 33.517 -4.767 1.00 42.10 207 CYS A O 1
ATOM 1624 N N . THR A 1 206 ? 11.531 32.878 -6.389 1.00 43.65 208 THR A N 1
ATOM 1625 C CA . THR A 1 206 ? 10.551 33.900 -6.050 1.00 50.55 208 THR A CA 1
ATOM 1626 C C . THR A 1 206 ? 9.149 33.341 -5.854 1.00 53.24 208 THR A C 1
ATOM 1627 O O . THR A 1 206 ? 8.190 34.120 -5.778 1.00 53.28 208 THR A O 1
ATOM 1631 N N . GLY A 1 207 ? 8.993 32.022 -5.764 1.00 49.18 209 GLY A N 1
ATOM 1632 C CA . GLY A 1 207 ? 7.695 31.411 -5.739 1.00 43.06 209 GLY A CA 1
ATOM 1633 C C . GLY A 1 207 ? 7.357 30.782 -4.406 1.00 42.39 209 GLY A C 1
ATOM 1634 O O . GLY A 1 207 ? 7.973 31.059 -3.369 1.00 38.82 209 GLY A O 1
ATOM 1635 N N . THR A 1 208 ? 6.393 29.887 -4.446 1.00 43.60 210 THR A N 1
ATOM 1636 C CA . THR A 1 208 ? 5.716 29.330 -3.293 1.00 40.47 210 THR A CA 1
ATOM 1637 C C . THR A 1 208 ? 6.124 27.868 -3.103 1.00 41.46 210 THR A C 1
ATOM 1638 O O . THR A 1 208 ? 6.552 27.203 -4.053 1.00 37.67 210 THR A O 1
ATOM 1642 N N . VAL A 1 209 ? 6.020 27.366 -1.866 1.00 39.60 211 VAL A N 1
ATOM 1643 C CA . VAL A 1 209 ? 6.305 25.949 -1.645 1.00 35.03 211 VAL A CA 1
ATOM 1644 C C . VAL A 1 209 ? 5.351 25.099 -2.465 1.00 35.24 211 VAL A C 1
ATOM 1645 O O . VAL A 1 209 ? 5.745 24.092 -3.069 1.00 36.37 211 VAL A O 1
ATOM 1649 N N . LYS A 1 210 ? 4.089 25.517 -2.530 1.00 37.24 212 LYS A N 1
ATOM 1650 C CA . LYS A 1 210 ? 3.093 24.828 -3.341 1.00 34.60 212 LYS A CA 1
ATOM 1651 C C . LYS A 1 210 ? 3.490 24.795 -4.814 1.00 35.29 212 LYS A C 1
ATOM 1652 O O . LYS A 1 210 ? 3.348 23.757 -5.476 1.00 33.16 212 LYS A O 1
ATOM 1658 N N . GLU A 1 211 ? 3.973 25.920 -5.352 1.00 34.00 213 GLU A N 1
ATOM 1659 C CA . GLU A 1 211 ? 4.354 25.942 -6.765 1.00 39.05 213 GLU A CA 1
ATOM 1660 C C . GLU A 1 211 ? 5.588 25.076 -7.017 1.00 35.06 213 GLU A C 1
ATOM 1661 O O . GLU A 1 211 ? 5.651 24.343 -8.005 1.00 38.22 213 GLU A O 1
ATOM 1667 N N . VAL A 1 212 ? 6.588 25.156 -6.140 1.00 31.23 214 VAL A N 1
ATOM 1668 C CA . VAL A 1 212 ? 7.732 24.254 -6.245 1.00 33.02 214 VAL A CA 1
ATOM 1669 C C . VAL A 1 212 ? 7.268 22.807 -6.179 1.00 37.23 214 VAL A C 1
ATOM 1670 O O . VAL A 1 212 ? 7.713 21.955 -6.961 1.00 36.62 214 VAL A O 1
ATOM 1674 N N . THR A 1 213 ? 6.357 22.509 -5.248 1.00 33.70 215 THR A N 1
ATOM 1675 C CA . THR A 1 213 ? 5.867 21.146 -5.085 1.00 31.24 215 THR A CA 1
ATOM 1676 C C . THR A 1 213 ? 5.181 20.653 -6.349 1.00 37.71 215 THR A C 1
ATOM 1677 O O . THR A 1 213 ? 5.405 19.512 -6.776 1.00 38.80 215 THR A O 1
ATOM 1681 N N . LYS A 1 214 ? 4.360 21.506 -6.981 1.00 38.63 216 LYS A N 1
ATOM 1682 C CA . LYS A 1 214 ? 3.663 21.100 -8.202 1.00 40.62 216 LYS A CA 1
ATOM 1683 C C . LYS A 1 214 ? 4.638 20.626 -9.273 1.00 34.63 216 LYS A C 1
ATOM 1684 O O . LYS A 1 214 ? 4.393 19.617 -9.941 1.00 35.12 216 LYS A O 1
ATOM 1690 N N . ILE A 1 215 ? 5.759 21.325 -9.440 1.00 37.93 217 ILE A N 1
ATOM 1691 C CA . ILE A 1 215 ? 6.731 20.925 -10.455 1.00 37.65 217 ILE A CA 1
ATOM 1692 C C . ILE A 1 215 ? 7.447 19.644 -10.038 1.00 36.19 217 ILE A C 1
ATOM 1693 O O . ILE A 1 215 ? 7.583 18.711 -10.832 1.00 34.87 217 ILE A O 1
ATOM 1698 N N . VAL A 1 216 ? 7.899 19.574 -8.782 1.00 36.59 218 VAL A N 1
ATOM 1699 C CA . VAL A 1 216 ? 8.690 18.431 -8.328 1.00 33.63 218 VAL A CA 1
ATOM 1700 C C . VAL A 1 216 ? 7.861 17.154 -8.364 1.00 36.27 218 VAL A C 1
ATOM 1701 O O . VAL A 1 216 ? 8.314 16.106 -8.848 1.00 30.52 218 VAL A O 1
ATOM 1705 N N . ASN A 1 217 ? 6.632 17.225 -7.854 1.00 36.71 219 ASN A N 1
ATOM 1706 C CA . ASN A 1 217 ? 5.797 16.047 -7.660 1.00 34.57 219 ASN A CA 1
ATOM 1707 C C . ASN A 1 217 ? 4.821 15.811 -8.803 1.00 34.65 219 ASN A C 1
ATOM 1708 O O . ASN A 1 217 ? 4.323 14.689 -8.941 1.00 37.10 219 ASN A O 1
ATOM 1713 N N . GLY A 1 218 ? 4.568 16.812 -9.647 1.00 33.50 220 GLY A N 1
ATOM 1714 C CA . GLY A 1 218 ? 3.473 16.693 -10.593 1.00 34.54 220 GLY A CA 1
ATOM 1715 C C . GLY A 1 218 ? 2.135 16.647 -9.891 1.00 40.14 220 GLY A C 1
ATOM 1716 O O . GLY A 1 218 ? 1.177 16.065 -10.406 1.00 40.79 220 GLY A O 1
ATOM 1717 N N . GLY A 1 219 ? 2.057 17.262 -8.719 1.00 39.62 221 GLY A N 1
ATOM 1718 C CA . GLY A 1 219 ? 0.935 17.090 -7.826 1.00 38.10 221 GLY A CA 1
ATOM 1719 C C . GLY A 1 219 ? 1.269 17.752 -6.505 1.00 43.20 221 GLY A C 1
ATOM 1720 O O . GLY A 1 219 ? 2.219 18.541 -6.410 1.00 41.12 221 GLY A O 1
ATOM 1721 N N . TYR A 1 220 ? 0.495 17.397 -5.478 1.00 40.86 222 TYR A N 1
ATOM 1722 C CA . TYR A 1 220 ? 0.627 18.045 -4.179 1.00 39.75 222 TYR A CA 1
ATOM 1723 C C . TYR A 1 220 ? 0.842 17.040 -3.045 1.00 36.02 222 TYR A C 1
ATOM 1724 O O . TYR A 1 220 ? 0.645 17.379 -1.876 1.00 35.77 222 TYR A O 1
ATOM 1733 N N . ALA A 1 221 ? 1.289 15.827 -3.372 1.00 33.98 223 ALA A N 1
ATOM 1734 C CA . ALA A 1 221 ? 1.611 14.827 -2.359 1.00 33.73 223 ALA A CA 1
ATOM 1735 C C . ALA A 1 221 ? 2.685 15.329 -1.393 1.00 35.75 223 ALA A C 1
ATOM 1736 O O . ALA A 1 221 ? 3.723 15.859 -1.810 1.00 33.12 223 ALA A O 1
ATOM 1738 N N . GLY A 1 222 ? 2.427 15.152 -0.094 1.00 32.31 224 GLY A N 1
ATOM 1739 C CA . GLY A 1 222 ? 3.359 15.555 0.936 1.00 27.11 224 GLY A CA 1
ATOM 1740 C C . GLY A 1 222 ? 3.552 17.043 1.064 1.00 30.21 224 GLY A C 1
ATOM 1741 O O . GLY A 1 222 ? 4.561 17.477 1.630 1.00 32.53 224 GLY A O 1
ATOM 1742 N N . TYR A 1 223 ? 2.608 17.839 0.557 1.00 31.21 225 TYR A N 1
ATOM 1743 C CA . TYR A 1 223 ? 2.776 19.293 0.527 1.00 33.92 225 TYR A CA 1
ATOM 1744 C C . TYR A 1 223 ? 3.059 19.861 1.918 1.00 33.45 225 TYR A C 1
ATOM 1745 O O . TYR A 1 223 ? 4.020 20.614 2.100 1.00 32.34 225 TYR A O 1
ATOM 1754 N N . ALA A 1 224 ? 2.232 19.508 2.912 1.00 33.01 226 ALA A N 1
ATOM 1755 C CA . ALA A 1 224 ? 2.390 20.057 4.259 1.00 34.24 226 ALA A CA 1
ATOM 1756 C C . ALA A 1 224 ? 3.772 19.762 4.837 1.00 33.80 226 ALA A C 1
ATOM 1757 O O . ALA A 1 224 ? 4.387 20.625 5.479 1.00 33.62 226 ALA A O 1
ATOM 1759 N N . ASP A 1 225 ? 4.279 18.546 4.620 1.00 32.04 227 ASP A N 1
ATOM 1760 C CA . ASP A 1 225 ? 5.597 18.184 5.135 1.00 30.92 227 ASP A CA 1
ATOM 1761 C C . ASP A 1 225 ? 6.713 18.930 4.410 1.00 30.30 227 ASP A C 1
ATOM 1762 O O . ASP A 1 225 ? 7.716 19.306 5.033 1.00 29.31 227 ASP A O 1
ATOM 1767 N N . ARG A 1 226 ? 6.578 19.130 3.093 1.00 30.07 228 ARG A N 1
ATOM 1768 C CA . ARG A 1 226 ? 7.577 19.913 2.369 1.00 28.30 228 ARG A CA 1
ATOM 1769 C C . ARG A 1 226 ? 7.647 21.342 2.903 1.00 29.09 228 ARG A C 1
ATOM 1770 O O . ARG A 1 226 ? 8.739 21.901 3.060 1.00 31.75 228 ARG A O 1
ATOM 1778 N N . LEU A 1 227 ? 6.488 21.932 3.219 1.00 31.42 229 LEU A N 1
ATOM 1779 C CA . LEU A 1 227 ? 6.425 23.286 3.774 1.00 33.37 229 LEU A CA 1
ATOM 1780 C C . LEU A 1 227 ? 7.040 23.352 5.168 1.00 32.58 229 LEU A C 1
ATOM 1781 O O . LEU A 1 227 ? 7.788 24.285 5.492 1.00 33.77 229 LEU A O 1
ATOM 1786 N N . LYS A 1 228 ? 6.719 22.374 6.015 1.00 30.15 230 LYS A N 1
ATOM 1787 C CA . LYS A 1 228 ? 7.336 22.294 7.333 1.00 30.66 230 LYS A CA 1
ATOM 1788 C C . LYS A 1 228 ? 8.856 22.241 7.237 1.00 35.10 230 LYS A C 1
ATOM 1789 O O . LYS A 1 228 ? 9.562 22.901 8.010 1.00 33.65 230 LYS A O 1
ATOM 1795 N N . ARG A 1 229 ? 9.380 21.443 6.302 1.00 33.65 231 ARG A N 1
ATOM 1796 C CA . ARG A 1 229 ? 10.828 21.354 6.144 1.00 31.87 231 ARG A CA 1
ATOM 1797 C C . ARG A 1 229 ? 11.408 22.665 5.634 1.00 31.36 231 ARG A C 1
ATOM 1798 O O . ARG A 1 229 ? 12.469 23.100 6.096 1.00 30.01 231 ARG A O 1
ATOM 1806 N N . PHE A 1 230 ? 10.724 23.322 4.695 1.00 29.68 232 PHE A N 1
ATOM 1807 C CA . PHE A 1 230 ? 11.252 24.578 4.174 1.00 33.38 232 PHE A CA 1
ATOM 1808 C C . PHE A 1 230 ? 11.390 25.616 5.281 1.00 35.42 232 PHE A C 1
ATOM 1809 O O . PHE A 1 230 ? 12.442 26.248 5.427 1.00 40.26 232 PHE A O 1
ATOM 1817 N N . ASN A 1 231 ? 10.336 25.806 6.074 1.00 36.22 233 ASN A N 1
ATOM 1818 C CA . ASN A 1 231 ? 10.394 26.805 7.138 1.00 39.17 233 ASN A CA 1
ATOM 1819 C C . ASN A 1 231 ? 11.514 26.507 8.124 1.00 38.03 233 ASN A C 1
ATOM 1820 O O . ASN A 1 231 ? 12.246 27.418 8.531 1.00 38.89 233 ASN A O 1
ATOM 1825 N N . ALA A 1 232 ? 11.687 25.236 8.498 1.00 34.97 234 ALA A N 1
ATOM 1826 C CA . ALA A 1 232 ? 12.794 24.890 9.377 1.00 31.10 234 ALA A CA 1
ATOM 1827 C C . ALA A 1 232 ? 14.124 25.275 8.749 1.00 36.43 234 ALA A C 1
ATOM 1828 O O . ALA A 1 232 ? 15.031 25.745 9.444 1.00 40.31 234 ALA A O 1
ATOM 1830 N N . VAL A 1 233 ? 14.263 25.093 7.431 1.00 36.44 235 VAL A N 1
ATOM 1831 C CA . VAL A 1 233 ? 15.498 25.513 6.779 1.00 36.89 235 VAL A CA 1
ATOM 1832 C C . VAL A 1 233 ? 15.588 27.029 6.757 1.00 36.71 235 VAL A C 1
ATOM 1833 O O . VAL A 1 233 ? 16.649 27.605 7.032 1.00 36.48 235 VAL A O 1
ATOM 1837 N N . ALA A 1 234 ? 14.483 27.698 6.417 1.00 36.00 236 ALA A N 1
ATOM 1838 C CA . ALA A 1 234 ? 14.483 29.155 6.387 1.00 42.18 236 ALA A CA 1
ATOM 1839 C C . ALA A 1 234 ? 14.948 29.735 7.719 1.00 42.11 236 ALA A C 1
ATOM 1840 O O . ALA A 1 234 ? 15.721 30.703 7.742 1.00 44.62 236 ALA A O 1
ATOM 1842 N N . ALA A 1 235 ? 14.520 29.131 8.835 1.00 36.28 237 ALA A N 1
ATOM 1843 C CA . ALA A 1 235 ? 14.872 29.647 10.157 1.00 38.83 237 ALA A CA 1
ATOM 1844 C C . ALA A 1 235 ? 16.372 29.582 10.396 1.00 43.68 237 ALA A C 1
ATOM 1845 O O . ALA A 1 235 ? 16.981 30.560 10.847 1.00 48.59 237 ALA A O 1
ATOM 1847 N N . VAL A 1 236 ? 16.985 28.434 10.102 1.00 43.28 238 VAL A N 1
ATOM 1848 C CA . VAL A 1 236 ? 18.425 28.280 10.295 1.00 43.60 238 VAL A CA 1
ATOM 1849 C C . VAL A 1 236 ? 19.212 29.233 9.395 1.00 45.57 238 VAL A C 1
ATOM 1850 O O . VAL A 1 236 ? 20.288 29.716 9.777 1.00 48.97 238 VAL A O 1
ATOM 1854 N N . ILE A 1 237 ? 18.700 29.520 8.199 1.00 42.82 239 ILE A N 1
ATOM 1855 C CA . ILE A 1 237 ? 19.416 30.393 7.271 1.00 46.58 239 ILE A CA 1
ATOM 1856 C C . ILE A 1 237 ? 19.265 31.863 7.657 1.00 48.26 239 ILE A C 1
ATOM 1857 O O . ILE A 1 237 ? 20.186 32.657 7.448 1.00 51.89 239 ILE A O 1
ATOM 1862 N N . GLY A 1 238 ? 18.122 32.253 8.212 1.00 47.43 240 GLY A N 1
ATOM 1863 C CA . GLY A 1 238 ? 17.816 33.649 8.425 1.00 49.98 240 GLY A CA 1
ATOM 1864 C C . GLY A 1 238 ? 16.921 34.262 7.377 1.00 53.42 240 GLY A C 1
ATOM 1865 O O . GLY A 1 238 ? 16.863 35.491 7.279 1.00 58.06 240 GLY A O 1
ATOM 1866 N N . ILE A 1 239 ? 16.226 33.450 6.608 1.00 47.26 241 ILE A N 1
ATOM 1867 C CA . ILE A 1 239 ? 15.385 33.875 5.502 1.00 47.69 241 ILE A CA 1
ATOM 1868 C C . ILE A 1 239 ? 13.936 33.870 5.968 1.00 50.18 241 ILE A C 1
ATOM 1869 O O . ILE A 1 239 ? 13.562 33.132 6.887 1.00 48.25 241 ILE A O 1
ATOM 1874 N N . ASP A 1 240 ? 13.112 34.713 5.350 1.00 48.36 242 ASP A N 1
ATOM 1875 C CA . ASP A 1 240 ? 11.677 34.633 5.576 1.00 49.36 242 ASP A CA 1
ATOM 1876 C C . ASP A 1 240 ? 11.193 33.207 5.351 1.00 55.09 242 ASP A C 1
ATOM 1877 O O . ASP A 1 240 ? 11.610 32.532 4.405 1.00 53.44 242 ASP A O 1
ATOM 1882 N N . GLY A 1 241 ? 10.319 32.740 6.235 1.00 52.50 243 GLY A N 1
ATOM 1883 C CA . GLY A 1 241 ? 9.680 31.466 6.002 1.00 41.47 243 GLY A CA 1
ATOM 1884 C C . GLY A 1 241 ? 8.692 31.559 4.861 1.00 43.19 243 GLY A C 1
ATOM 1885 O O . GLY A 1 241 ? 8.719 32.505 4.072 1.00 45.88 243 GLY A O 1
ATOM 1886 N N . ALA A 1 242 ? 7.815 30.576 4.757 1.00 42.38 244 ALA A N 1
ATOM 1887 C CA . ALA A 1 242 ? 6.759 30.597 3.765 1.00 45.67 244 ALA A CA 1
ATOM 1888 C C . ALA A 1 242 ? 5.462 30.232 4.457 1.00 44.92 244 ALA A C 1
ATOM 1889 O O . ALA A 1 242 ? 5.428 29.317 5.283 1.00 46.38 244 ALA A O 1
ATOM 1891 N N . ARG A 1 243 ? 4.409 30.978 4.147 1.00 47.78 245 ARG A N 1
ATOM 1892 C CA . ARG A 1 243 ? 3.071 30.617 4.575 1.00 46.67 245 ARG A CA 1
ATOM 1893 C C . ARG A 1 243 ? 2.389 29.719 3.568 1.00 45.80 245 ARG A C 1
ATOM 1894 O O . ARG A 1 243 ? 1.293 29.219 3.840 1.00 50.45 245 ARG A O 1
ATOM 1902 N N . GLU A 1 244 ? 3.027 29.492 2.428 1.00 45.11 246 GLU A N 1
ATOM 1903 C CA . GLU A 1 244 ? 2.456 28.708 1.353 1.00 44.97 246 GLU A CA 1
ATOM 1904 C C . GLU A 1 244 ? 3.572 28.194 0.447 1.00 40.31 246 GLU A C 1
ATOM 1905 O O . GLU A 1 244 ? 3.419 27.142 -0.175 1.00 45.17 246 GLU A O 1
#

Foldseek 3Di:
DQDDLQLLCLLLVNPDSVLSVVLVVLLVVLCVLLVVDAQLLVLLLSNVLCLQAVSAKDFDDQAAALLGLCQAQWEVVGNVQQDVVVSDGNHDTPQCCSPVVVVQRHRPRQQVQLDRQAPPPPQPHHHSVVSQRSLFGFIASLTDGGPVLQVQLQVVLCVSPVVDHDRCVVVVCCNNDSNNSSSSSSCVQCPVQVVVVLSVCSNPHALQSNCCSSPVDCPCSVSSLSSSQSSCVVVVHDRHPD

Organism: NCBI:txid196024

Solvent-accessible surface area: 11278 Å² total; per-residue (Å²): 140,52,0,42,40,98,18,0,47,6,0,5,46,94,119,68,108,72,12,0,81,49,0,32,79,41,0,8,71,2,1,141,59,25,20,5,153,72,72,55,0,0,0,0,0,0,0,0,0,0,44,65,9,72,2,116,41,57,47,38,103,3,148,54,46,39,124,16,0,10,92,75,15,0,2,107,50,30,56,159,10,18,30,98,160,130,31,35,20,126,105,38,104,98,34,65,64,0,38,101,82,63,104,76,11,14,110,62,43,74,25,0,0,21,28,0,23,20,93,71,132,71,8,112,9,26,73,54,109,58,22,18,0,59,84,9,28,1,4,0,2,7,69,3,33,32,69,15,0,0,52,91,0,13,113,11,0,24,85,26,12,90,119,47,118,54,65,0,51,76,40,15,79,30,0,59,60,47,73,23,0,0,0,0,0,0,0,10,1,29,79,73,41,146,103,117,90,0,37,63,30,0,40,131,19,30,0,84,83,0,0,99,26,15,58,62,18,101,62,34,52,77,42,3,35,120,16,0,51,35,0,1,80,69,29,64,57,116,42,20,239,93

Sequence (242 aa):
DLITLEMVFAANLNQDKSSCEAILPFLNEYAKTYGMKEERAMAHFLSQVGHESNFKPVSENLRYSPKGMRKIFGCKGGSKNYDPILDDAKEGRLRPKLWTHESDYAFNPVALGNYVYANRPGSKNGDESSGDGYKYRGRGLIQITHKDAYIKFTEAHNAANPSDQKDFLASPDDILTLRYATSSAYFFWFIYKKSFNLHSTACTGTVKEVTKIVNGGYAGYADRLKRFNAVAAVIGIDGARE

InterPro domains:
  IPR002048 EF-hand domain [PS50222] (504-526)
  IPR018247 EF-Hand 1, calcium-binding site [PS00018] (504-516)
  IPR023346 Lysozyme-like domain superfamily [SSF53955] (625-841)

Radius of gyration: 19.17 Å; Cα contacts (8 Å, |Δi|>4): 427; chains: 1; bounding box: 51×51×38 Å